Protein AF-A0A251SXG6-F1 (afdb_monomer)

Structure (mmCIF, N/CA/C/O backbone):
data_AF-A0A251SXG6-F1
#
_entry.id   AF-A0A251SXG6-F1
#
loop_
_atom_site.group_PDB
_atom_site.id
_atom_site.type_symbol
_atom_site.label_atom_id
_atom_s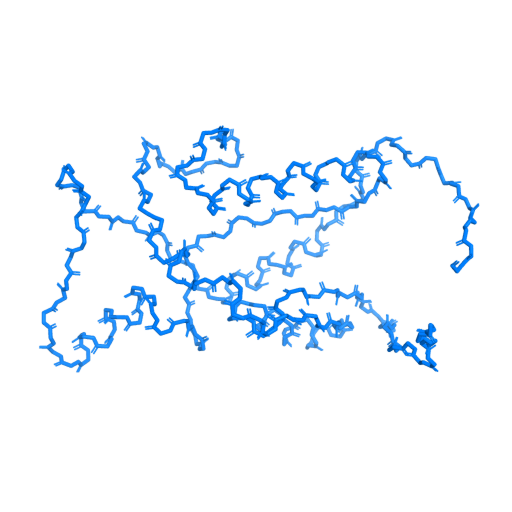ite.label_alt_id
_atom_site.label_comp_id
_atom_site.label_asym_id
_atom_site.label_entity_id
_atom_site.label_seq_id
_atom_site.pdbx_PDB_ins_code
_atom_site.Cartn_x
_atom_site.Cartn_y
_atom_site.Cartn_z
_atom_site.occupancy
_atom_site.B_iso_or_equiv
_atom_site.auth_seq_id
_atom_site.auth_comp_id
_atom_site.auth_asym_id
_atom_site.auth_atom_id
_atom_site.pdbx_PDB_model_num
ATOM 1 N N . MET A 1 1 ? -24.411 29.747 1.766 1.00 34.56 1 MET A N 1
ATOM 2 C CA . MET A 1 1 ? -25.265 28.738 1.101 1.00 34.56 1 MET A CA 1
ATOM 3 C C . MET A 1 1 ? -24.794 27.365 1.577 1.00 34.56 1 MET A C 1
ATOM 5 O O . MET A 1 1 ? -23.795 26.865 1.078 1.00 34.56 1 MET A O 1
ATOM 9 N N . GLY A 1 2 ? -25.385 26.848 2.659 1.00 40.28 2 GLY A N 1
ATOM 10 C CA . GLY A 1 2 ? -24.945 25.604 3.301 1.00 40.28 2 GLY A CA 1
ATOM 11 C C . GLY A 1 2 ? -25.528 24.394 2.578 1.00 40.28 2 GLY A C 1
ATOM 12 O O . GLY A 1 2 ? -26.738 24.328 2.384 1.00 40.28 2 GLY A O 1
ATOM 13 N N . LYS A 1 3 ? -24.680 23.461 2.140 1.00 41.16 3 LYS A N 1
ATOM 14 C CA . LYS A 1 3 ? -25.143 22.166 1.633 1.00 41.16 3 LYS A CA 1
ATOM 15 C C . LYS A 1 3 ? -25.425 21.264 2.833 1.00 41.16 3 LYS A C 1
ATOM 17 O O . LYS A 1 3 ? -24.494 20.860 3.521 1.00 41.16 3 LYS A O 1
ATOM 22 N N . THR A 1 4 ? -26.695 20.973 3.083 1.00 39.91 4 THR A N 1
ATOM 23 C CA . THR A 1 4 ? -27.123 20.005 4.100 1.00 39.91 4 THR A CA 1
ATOM 24 C C . THR A 1 4 ? -27.031 18.596 3.516 1.00 39.91 4 THR A C 1
ATOM 26 O O . THR A 1 4 ? -27.537 18.337 2.422 1.00 39.91 4 THR A O 1
ATOM 29 N N . VAL A 1 5 ? -26.353 17.683 4.213 1.00 43.97 5 VAL A N 1
ATOM 30 C CA . VAL A 1 5 ? -26.248 16.273 3.812 1.00 43.97 5 VAL A CA 1
ATOM 31 C C . VAL A 1 5 ? -27.563 15.571 4.162 1.00 43.97 5 VAL A C 1
ATOM 33 O O . VAL A 1 5 ? -27.846 15.339 5.331 1.00 43.97 5 VAL A O 1
ATOM 36 N N . ASN A 1 6 ? -28.369 15.240 3.148 1.00 45.41 6 ASN A N 1
ATOM 37 C CA . ASN A 1 6 ? -29.708 14.651 3.320 1.00 45.41 6 ASN A CA 1
ATOM 38 C C . ASN A 1 6 ? -29.718 13.110 3.380 1.00 45.41 6 ASN A C 1
ATOM 40 O O . ASN A 1 6 ? -30.769 12.508 3.573 1.00 45.41 6 ASN A O 1
ATOM 44 N N . SER A 1 7 ? -28.564 12.463 3.195 1.00 51.41 7 SER A N 1
ATOM 45 C CA . SER A 1 7 ? -28.407 11.010 3.300 1.00 51.41 7 SER A CA 1
ATOM 46 C C . SER A 1 7 ? -26.947 10.680 3.589 1.00 51.41 7 SER A C 1
ATOM 48 O O . SER A 1 7 ? -26.067 11.075 2.825 1.00 51.41 7 SER A O 1
ATOM 50 N N . SER A 1 8 ? -26.676 9.935 4.660 1.00 52.34 8 SER A N 1
ATOM 51 C CA . SER A 1 8 ? -25.393 9.252 4.831 1.00 52.34 8 SER A CA 1
ATOM 52 C C . SER A 1 8 ? -25.466 7.886 4.151 1.00 52.34 8 SER A C 1
ATOM 54 O O . SER A 1 8 ? -26.518 7.244 4.131 1.00 52.34 8 SER A O 1
ATOM 56 N N . ALA A 1 9 ? -24.357 7.427 3.566 1.00 53.75 9 ALA A N 1
ATOM 57 C CA . ALA A 1 9 ? -24.241 6.014 3.231 1.00 53.75 9 ALA A CA 1
ATOM 58 C C . ALA A 1 9 ? -24.443 5.212 4.527 1.00 53.75 9 ALA A C 1
ATOM 60 O O . ALA A 1 9 ? -23.932 5.594 5.582 1.00 53.75 9 ALA A O 1
ATOM 61 N N . ASN A 1 10 ? -25.215 4.128 4.481 1.00 54.03 10 ASN A N 1
ATOM 62 C CA . ASN A 1 10 ? -25.3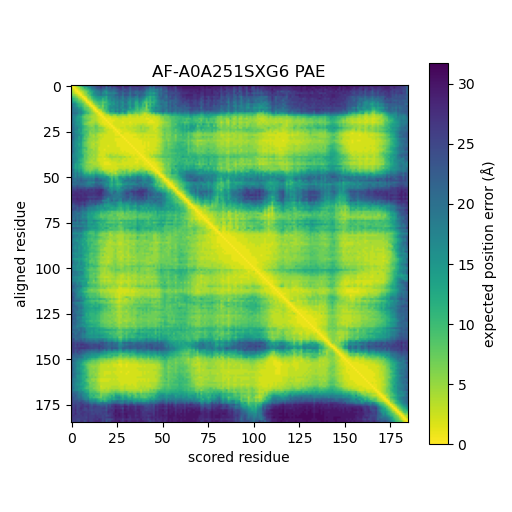83 3.262 5.641 1.00 54.03 10 ASN A CA 1
ATOM 63 C C . ASN A 1 10 ? -24.112 2.407 5.774 1.00 54.03 10 ASN A C 1
ATOM 65 O O . ASN A 1 10 ? -24.041 1.302 5.244 1.00 54.03 10 ASN A O 1
ATOM 69 N N . ILE A 1 11 ? -23.070 2.968 6.399 1.00 58.69 11 ILE A N 1
ATOM 70 C CA . ILE A 1 11 ? -21.739 2.348 6.539 1.00 58.69 11 ILE A CA 1
ATOM 71 C C . ILE A 1 11 ? -21.751 1.361 7.717 1.00 58.69 11 ILE A C 1
ATOM 73 O O . ILE A 1 11 ? -20.919 1.437 8.611 1.00 58.69 11 ILE A O 1
ATOM 77 N N . ARG A 1 12 ? -22.764 0.499 7.816 1.00 58.59 12 ARG A N 1
ATOM 78 C CA . ARG A 1 12 ? -22.840 -0.504 8.884 1.00 58.59 12 ARG A CA 1
ATOM 79 C C . ARG A 1 12 ? -22.766 -1.886 8.261 1.00 58.59 12 ARG A C 1
ATOM 81 O O . ARG A 1 12 ? -23.734 -2.331 7.650 1.00 58.59 12 ARG A O 1
ATOM 88 N N . SER A 1 13 ? -21.632 -2.561 8.439 1.00 61.03 13 SER A N 1
ATOM 89 C CA . SER A 1 13 ? -21.601 -4.016 8.276 1.00 61.03 13 SER A CA 1
ATOM 90 C C . SER A 1 13 ? -22.318 -4.667 9.465 1.00 61.03 13 SER A C 1
ATOM 92 O O . SER A 1 13 ? -22.309 -4.140 10.581 1.00 61.03 13 SER A O 1
ATOM 94 N N . LYS A 1 14 ? -23.004 -5.785 9.209 1.00 60.59 14 LYS A N 1
ATOM 95 C CA . LYS A 1 14 ? -23.704 -6.564 10.244 1.00 60.59 14 LYS A CA 1
ATOM 96 C C . LYS A 1 14 ? -22.739 -7.455 11.039 1.00 60.59 14 LYS A C 1
ATOM 98 O O . LYS A 1 14 ? -23.095 -7.870 12.138 1.00 60.59 14 LYS A O 1
ATOM 103 N N . THR A 1 15 ? -21.556 -7.733 10.488 1.00 67.50 15 THR A N 1
ATOM 104 C CA . THR A 1 15 ? -20.591 -8.734 10.982 1.00 67.50 15 THR A CA 1
ATOM 105 C C . THR A 1 15 ? -19.122 -8.313 10.826 1.00 67.50 15 THR A C 1
ATOM 107 O O . THR A 1 15 ? -18.294 -8.811 11.580 1.00 67.50 15 THR A O 1
ATOM 110 N N . GLY A 1 16 ? -18.802 -7.396 9.905 1.00 70.69 16 GLY A N 1
ATOM 111 C CA . GLY A 1 16 ? -17.442 -6.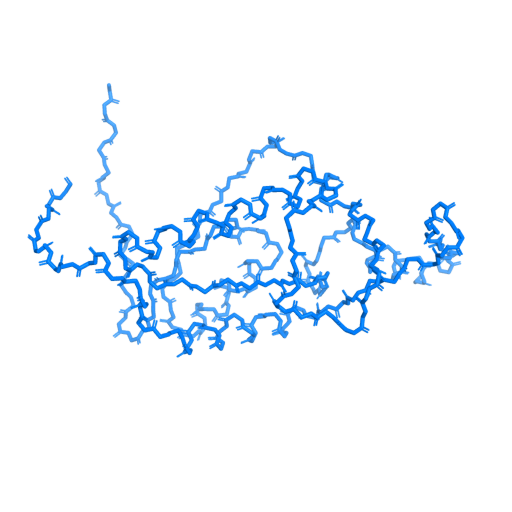932 9.592 1.00 70.69 16 GLY A CA 1
ATOM 112 C C . GLY A 1 16 ? -17.136 -5.483 10.000 1.00 70.69 16 GLY A C 1
ATOM 113 O O . GLY A 1 16 ? -17.940 -4.786 10.631 1.00 70.69 16 GLY A O 1
ATOM 114 N N . TYR A 1 17 ? -15.953 -5.006 9.621 1.00 80.94 17 TYR A N 1
ATOM 115 C CA . TYR A 1 17 ? -15.483 -3.645 9.856 1.00 80.94 17 TYR A CA 1
ATOM 116 C C . TYR A 1 17 ? -16.127 -2.638 8.898 1.00 80.94 17 TYR A C 1
ATOM 118 O O . TYR A 1 17 ? -16.632 -2.958 7.823 1.00 80.94 17 TYR A O 1
ATOM 126 N N . SER A 1 18 ? -16.104 -1.368 9.300 1.00 80.50 18 SER A N 1
ATOM 127 C CA . SER A 1 18 ? -16.431 -0.234 8.433 1.00 80.50 18 SER A CA 1
ATOM 128 C C . SER A 1 18 ? -15.134 0.469 8.061 1.00 80.50 18 SER A C 1
ATOM 130 O O . SER A 1 18 ? -14.505 1.092 8.915 1.00 80.50 18 SER A O 1
ATOM 132 N N . VAL A 1 19 ? -14.711 0.329 6.807 1.00 85.25 19 VAL A N 1
ATOM 133 C CA . VAL A 1 19 ? -13.380 0.722 6.338 1.00 85.25 19 VAL A CA 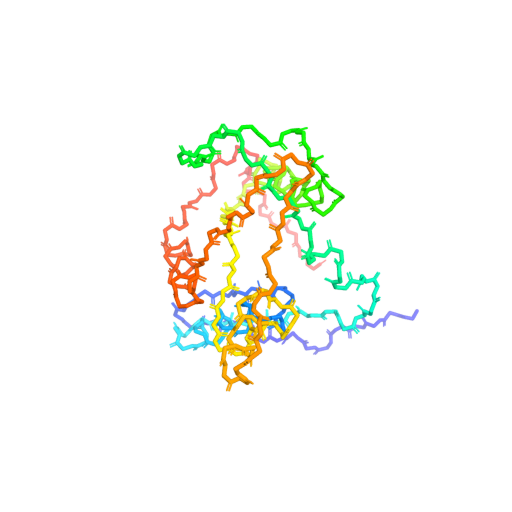1
ATOM 134 C C . VAL A 1 19 ? -13.487 1.884 5.357 1.00 85.25 19 VAL A C 1
ATOM 136 O O . VAL A 1 19 ? -14.127 1.784 4.310 1.00 85.25 19 VAL A O 1
ATOM 139 N N . LEU A 1 20 ? -12.825 2.993 5.686 1.00 84.62 20 LEU A N 1
ATOM 140 C CA . LEU A 1 20 ? -12.614 4.108 4.768 1.00 84.62 20 LEU A CA 1
ATOM 141 C C . LEU A 1 20 ? -11.323 3.876 3.978 1.00 84.62 20 LEU A C 1
ATOM 143 O O . LEU A 1 20 ? -10.245 3.784 4.561 1.00 84.62 20 LEU A O 1
ATOM 147 N N . VAL A 1 21 ? -11.423 3.846 2.653 1.00 85.31 21 VAL A N 1
ATOM 148 C CA . VAL A 1 21 ? -10.273 3.732 1.751 1.00 85.31 21 VAL A CA 1
ATOM 149 C C . VAL A 1 21 ? -10.105 5.044 0.996 1.00 85.31 21 VAL A C 1
ATOM 151 O O . VAL A 1 21 ? -10.956 5.418 0.191 1.00 85.31 21 VAL A O 1
ATOM 154 N N . THR A 1 22 ? -9.004 5.749 1.244 1.00 85.88 22 THR A N 1
ATOM 155 C CA . THR A 1 22 ? -8.634 6.959 0.498 1.00 85.88 22 THR A CA 1
ATOM 156 C C . THR A 1 22 ? -7.796 6.600 -0.732 1.00 85.88 22 THR A C 1
ATOM 158 O O . THR A 1 22 ? -7.012 5.650 -0.703 1.00 85.88 22 THR A O 1
ATOM 161 N N . GLY A 1 23 ? -7.970 7.334 -1.834 1.00 80.62 23 GLY A N 1
ATOM 162 C CA . GLY A 1 23 ? -7.354 6.991 -3.120 1.00 80.62 23 GLY A CA 1
ATOM 163 C C . GLY A 1 23 ? -7.848 5.644 -3.661 1.00 80.62 23 GLY A C 1
ATOM 164 O O . GLY A 1 23 ? -7.047 4.846 -4.150 1.00 80.62 23 GLY A O 1
ATOM 165 N N . ALA A 1 24 ? -9.140 5.342 -3.476 1.00 82.25 24 ALA A N 1
ATOM 166 C CA . ALA A 1 24 ? -9.735 4.028 -3.736 1.00 82.25 24 ALA A CA 1
ATOM 167 C C . ALA A 1 24 ? -9.623 3.535 -5.198 1.00 82.25 24 ALA A C 1
ATOM 169 O O . ALA A 1 24 ? -9.638 2.324 -5.435 1.00 82.25 24 ALA A O 1
ATOM 170 N N . ALA A 1 25 ? -9.482 4.438 -6.168 1.00 83.12 25 ALA A N 1
ATOM 171 C CA . ALA A 1 25 ? -9.274 4.148 -7.587 1.00 83.12 25 ALA A CA 1
ATOM 172 C C . ALA A 1 25 ? -7.797 3.890 -7.947 1.00 83.12 25 ALA A C 1
ATOM 174 O O . ALA A 1 25 ? -7.486 3.551 -9.088 1.00 83.12 25 ALA A O 1
ATOM 175 N N . GLY A 1 26 ? -6.871 4.037 -6.996 1.00 84.12 26 GLY A N 1
ATOM 176 C CA . GLY A 1 26 ? -5.466 3.698 -7.199 1.00 84.12 26 GLY A CA 1
ATOM 177 C C . GLY A 1 26 ? -5.223 2.185 -7.209 1.00 84.12 26 GLY A C 1
ATOM 178 O O . GLY A 1 26 ? -5.831 1.456 -6.427 1.00 84.12 26 GLY A O 1
ATOM 179 N N . PHE A 1 27 ? -4.250 1.737 -8.015 1.00 88.00 27 PHE A N 1
ATOM 180 C CA . PHE A 1 27 ? -3.865 0.327 -8.222 1.00 88.00 27 PHE A CA 1
ATOM 181 C C . PHE A 1 27 ? -3.982 -0.553 -6.960 1.00 88.00 27 PHE A C 1
ATOM 183 O O . PHE A 1 27 ? -4.812 -1.458 -6.909 1.00 88.00 27 PHE A O 1
ATOM 190 N N . VAL A 1 28 ? -3.217 -0.254 -5.905 1.00 89.75 28 VAL A N 1
ATOM 191 C CA . VAL A 1 28 ? -3.218 -1.060 -4.668 1.00 89.75 28 VAL A CA 1
ATOM 192 C C . VAL A 1 28 ? -4.568 -1.011 -3.939 1.00 89.75 28 VAL A C 1
ATOM 194 O O . VAL A 1 28 ? -5.058 -2.015 -3.426 1.00 89.75 28 VAL A O 1
ATOM 197 N N . ARG A 1 29 ? -5.203 0.163 -3.895 1.00 89.50 29 ARG A N 1
ATOM 198 C CA . ARG A 1 29 ? -6.393 0.414 -3.071 1.00 89.50 29 ARG A CA 1
ATOM 199 C C . ARG A 1 29 ? -7.643 -0.199 -3.682 1.00 89.50 29 ARG A C 1
ATOM 201 O O . ARG A 1 29 ? -8.519 -0.635 -2.938 1.00 89.50 29 ARG A O 1
ATOM 208 N N . THR A 1 30 ? -7.706 -0.298 -5.005 1.00 89.75 30 THR A N 1
ATOM 209 C CA . THR A 1 30 ? -8.784 -1.004 -5.699 1.00 89.75 30 THR A CA 1
ATOM 210 C C . THR A 1 30 ? -8.776 -2.496 -5.361 1.00 89.75 30 THR A C 1
ATOM 212 O O . THR A 1 30 ? -9.833 -3.048 -5.057 1.00 89.75 30 THR A O 1
ATOM 215 N N . HIS A 1 31 ? -7.599 -3.134 -5.309 1.00 93.00 31 HIS A N 1
ATOM 216 C CA . HIS A 1 31 ? -7.474 -4.540 -4.901 1.00 93.00 31 HIS A CA 1
ATOM 217 C C . HIS A 1 31 ? -7.909 -4.755 -3.449 1.00 93.00 31 HIS A C 1
ATOM 219 O O . HIS A 1 31 ? -8.725 -5.635 -3.173 1.00 93.00 31 HIS A O 1
ATOM 225 N N . ILE A 1 32 ? -7.431 -3.904 -2.534 1.00 91.69 32 ILE A N 1
ATOM 226 C CA . ILE A 1 32 ? -7.820 -3.953 -1.117 1.00 91.69 32 ILE A CA 1
ATOM 227 C C . ILE A 1 32 ? -9.336 -3.766 -0.969 1.00 91.69 32 ILE A C 1
ATOM 229 O O . ILE A 1 32 ? -9.991 -4.559 -0.302 1.00 91.69 32 ILE A O 1
ATOM 233 N N . SER A 1 33 ? -9.917 -2.770 -1.642 1.00 90.69 33 SER A N 1
ATOM 234 C CA . SER A 1 33 ? -11.359 -2.487 -1.580 1.00 90.69 33 SER A CA 1
ATOM 235 C C . SER A 1 33 ? -12.205 -3.653 -2.092 1.00 90.69 33 SER A C 1
ATOM 237 O O . SER A 1 33 ? -13.250 -3.960 -1.519 1.00 90.69 33 SER A O 1
ATOM 239 N N . ALA A 1 34 ? -11.770 -4.307 -3.173 1.00 90.31 34 ALA A N 1
ATOM 240 C CA . ALA A 1 34 ? -12.460 -5.469 -3.720 1.00 90.31 34 ALA A CA 1
ATOM 241 C C . ALA A 1 34 ? -12.432 -6.654 -2.747 1.00 90.31 34 ALA A C 1
ATOM 243 O O . ALA A 1 34 ? -13.435 -7.352 -2.606 1.00 90.31 34 ALA A O 1
ATOM 244 N N . ILE A 1 35 ? -11.305 -6.866 -2.069 1.00 90.81 35 ILE A N 1
ATOM 245 C CA . ILE A 1 35 ? -11.135 -7.982 -1.140 1.00 90.81 35 ILE A CA 1
ATOM 246 C C . ILE A 1 35 ? -11.864 -7.729 0.184 1.00 90.81 35 ILE A C 1
ATOM 248 O O . ILE A 1 35 ? -12.586 -8.614 0.628 1.00 90.81 35 ILE A O 1
ATOM 252 N N . LEU A 1 36 ? -11.798 -6.519 0.746 1.00 88.62 36 LEU A N 1
ATOM 253 C CA . LEU A 1 36 ? -12.584 -6.136 1.928 1.00 88.62 36 LEU A CA 1
ATOM 254 C C . LEU A 1 36 ? -14.091 -6.338 1.697 1.00 88.62 36 LEU A C 1
ATOM 256 O O . LEU A 1 36 ? -14.785 -6.910 2.529 1.00 88.62 36 LEU A O 1
ATOM 260 N N . LYS A 1 37 ? -14.603 -5.980 0.510 1.00 86.81 37 LYS A N 1
ATOM 261 C CA . LYS A 1 37 ? -16.005 -6.262 0.158 1.00 86.81 37 LYS A CA 1
ATOM 262 C C . LYS A 1 37 ? -16.333 -7.757 0.116 1.00 86.81 37 LYS A C 1
ATOM 264 O O . LYS A 1 37 ? -17.449 -8.136 0.451 1.00 86.81 37 LYS A O 1
ATOM 269 N N . ARG A 1 38 ? -15.397 -8.607 -0.324 1.00 88.69 38 ARG A N 1
ATOM 270 C CA . ARG A 1 38 ? -15.570 -10.075 -0.307 1.00 88.69 38 ARG A CA 1
ATOM 271 C C . ARG A 1 38 ? -15.486 -10.650 1.106 1.00 88.69 38 ARG A C 1
ATOM 273 O O . ARG A 1 38 ? -16.036 -11.718 1.340 1.00 88.69 38 ARG A O 1
ATOM 280 N N . HIS A 1 39 ? -14.821 -9.942 2.010 1.00 84.00 39 HIS A N 1
ATOM 281 C CA . HIS A 1 39 ? -14.706 -10.267 3.426 1.00 84.00 39 HIS A CA 1
ATOM 282 C C . HIS A 1 39 ? -15.924 -9.794 4.258 1.00 84.00 39 HIS A C 1
ATOM 284 O O . HIS A 1 39 ? -15.923 -9.918 5.474 1.00 84.00 39 HIS A O 1
ATOM 290 N N . ASP A 1 40 ? -16.989 -9.291 3.611 1.00 84.88 40 ASP A N 1
ATOM 291 C CA . ASP A 1 40 ? -18.202 -8.749 4.262 1.00 84.88 40 ASP A CA 1
ATOM 292 C C . ASP A 1 40 ? -17.948 -7.467 5.094 1.00 84.88 40 ASP A C 1
ATOM 294 O O . ASP A 1 40 ? -18.744 -7.048 5.945 1.00 84.88 40 ASP A O 1
ATOM 298 N N . ASP A 1 41 ? -16.837 -6.780 4.811 1.00 86.75 41 ASP A N 1
ATOM 299 C CA . ASP A 1 41 ? -16.552 -5.459 5.356 1.00 86.75 41 ASP A CA 1
ATOM 300 C C . ASP A 1 41 ? -17.271 -4.371 4.550 1.00 86.75 41 ASP A C 1
ATOM 302 O O . ASP A 1 41 ? -17.374 -4.396 3.315 1.00 86.75 41 ASP A O 1
ATOM 306 N N . CYS A 1 42 ? -17.750 -3.348 5.252 1.00 83.94 42 CYS A N 1
ATOM 307 C CA . CYS A 1 42 ? -18.355 -2.189 4.618 1.00 83.94 42 CYS A CA 1
ATOM 308 C C . CYS A 1 42 ? -17.261 -1.217 4.168 1.00 83.94 42 CYS A C 1
ATOM 310 O O . CYS A 1 42 ? -16.627 -0.564 4.993 1.00 83.94 42 CYS A O 1
ATOM 312 N N . VAL A 1 43 ? -17.053 -1.098 2.855 1.00 85.62 43 VAL A N 1
ATOM 313 C CA . VAL A 1 43 ? -16.014 -0.230 2.283 1.00 85.62 43 VAL A CA 1
ATOM 314 C C . VAL A 1 43 ? -16.608 1.075 1.763 1.00 85.62 43 VAL A C 1
ATOM 316 O O . VAL A 1 43 ? -17.406 1.070 0.821 1.00 85.62 43 VAL A O 1
ATOM 319 N N . LEU A 1 44 ? -16.148 2.197 2.314 1.00 84.44 44 LEU A N 1
ATOM 320 C CA . LEU A 1 44 ? -16.365 3.532 1.765 1.00 84.44 44 LEU A CA 1
ATOM 321 C C . LEU A 1 44 ? -15.098 3.983 1.033 1.00 84.44 44 LEU A C 1
ATOM 323 O O . LEU A 1 44 ? -14.060 4.185 1.653 1.00 84.44 44 LEU A O 1
ATOM 327 N N . GLY A 1 45 ? -15.176 4.151 -0.285 1.00 82.75 45 GLY A N 1
ATOM 328 C CA . GLY A 1 45 ? -14.077 4.695 -1.081 1.00 82.75 45 GLY A CA 1
ATOM 329 C C . GLY A 1 45 ? -14.180 6.213 -1.211 1.00 82.75 45 GLY A C 1
ATOM 330 O O . GLY A 1 45 ? -15.238 6.722 -1.579 1.00 82.75 45 GLY A O 1
ATOM 331 N N . LEU A 1 46 ? -13.086 6.926 -0.955 1.00 82.88 46 LEU A N 1
ATOM 332 C CA . LEU A 1 46 ? -12.924 8.341 -1.286 1.00 82.88 46 LEU A CA 1
ATOM 333 C C . LEU A 1 46 ? -11.741 8.499 -2.233 1.00 82.88 46 LEU A C 1
ATOM 335 O O . LEU A 1 46 ? -10.663 7.967 -1.976 1.00 82.88 46 LEU A O 1
ATOM 339 N N . ASP A 1 47 ? -11.924 9.257 -3.307 1.00 80.69 47 ASP A N 1
ATOM 340 C CA . ASP A 1 47 ? -10.846 9.571 -4.238 1.00 80.69 47 ASP A CA 1
ATOM 341 C C . ASP A 1 47 ? -10.929 11.019 -4.716 1.00 80.69 47 ASP A C 1
ATOM 343 O O . ASP A 1 47 ? -11.998 11.635 -4.707 1.00 80.69 47 ASP A O 1
ATOM 347 N N . ASN A 1 48 ? -9.784 11.557 -5.113 1.00 77.00 48 ASN A N 1
ATOM 348 C CA . ASN A 1 48 ? -9.633 12.891 -5.653 1.00 77.00 48 ASN A CA 1
ATOM 349 C C . ASN A 1 48 ? -9.029 12.795 -7.056 1.00 77.00 48 ASN A C 1
ATOM 351 O O . ASN A 1 48 ? -7.822 12.641 -7.212 1.00 77.00 48 ASN A O 1
ATOM 355 N N . PHE A 1 49 ? -9.865 12.953 -8.081 1.00 71.50 49 PHE A N 1
ATOM 356 C CA . PHE A 1 49 ? -9.464 12.890 -9.493 1.00 71.50 49 PHE A CA 1
ATOM 357 C C . PHE A 1 49 ? -8.794 14.177 -10.005 1.00 71.50 49 PHE A C 1
ATOM 359 O O . PHE A 1 49 ? -8.914 14.522 -11.178 1.00 71.50 49 PHE A O 1
ATOM 366 N N . ASN A 1 50 ? -8.128 14.931 -9.131 1.00 66.38 50 ASN A N 1
ATOM 367 C CA . ASN A 1 50 ? -7.475 16.173 -9.520 1.00 66.38 50 ASN A CA 1
ATOM 368 C C . ASN A 1 50 ? -6.019 15.914 -9.934 1.00 66.38 50 ASN A C 1
ATOM 370 O O . ASN A 1 50 ? -5.274 15.264 -9.203 1.00 66.38 50 ASN A O 1
ATOM 374 N N . ASN A 1 51 ? -5.580 16.504 -11.047 1.00 56.47 51 ASN A N 1
ATOM 375 C CA . ASN A 1 51 ? -4.216 16.374 -11.588 1.00 56.47 51 ASN A CA 1
ATOM 376 C C . ASN A 1 51 ? -3.185 17.232 -10.824 1.00 56.47 51 ASN A C 1
ATOM 378 O O . ASN A 1 51 ? -2.211 17.706 -11.400 1.00 56.47 51 ASN A O 1
ATOM 382 N N . TYR A 1 52 ? -3.419 17.492 -9.533 1.00 49.03 52 TYR A N 1
ATOM 383 C CA . TYR A 1 52 ? -2.608 18.411 -8.727 1.00 49.03 52 TYR A CA 1
ATOM 384 C C . TYR A 1 52 ? -1.173 17.902 -8.504 1.00 49.03 52 TYR A C 1
ATOM 386 O O . TYR A 1 52 ? -0.275 18.690 -8.223 1.00 49.03 52 TYR A O 1
ATOM 394 N N . TYR A 1 53 ? -0.950 16.594 -8.659 1.00 53.56 53 TYR A N 1
ATOM 395 C CA . TYR A 1 53 ? 0.368 15.975 -8.584 1.00 53.56 53 TYR A CA 1
ATOM 396 C C . TYR A 1 53 ? 0.716 15.314 -9.911 1.00 53.56 53 TYR A C 1
ATOM 398 O O . TYR A 1 53 ? -0.072 14.541 -10.454 1.00 53.56 53 TYR A O 1
ATOM 406 N N . ASP A 1 54 ? 1.920 15.595 -10.401 1.00 53.06 54 ASP A N 1
ATOM 407 C CA . ASP A 1 54 ? 2.504 14.862 -11.514 1.00 53.06 54 ASP A CA 1
ATOM 408 C C . ASP A 1 54 ? 2.898 13.449 -11.023 1.00 53.06 54 ASP A C 1
ATOM 410 O O . ASP A 1 54 ? 3.730 13.333 -10.116 1.00 53.06 54 ASP A O 1
ATOM 414 N N . PRO A 1 55 ? 2.316 12.363 -11.570 1.00 54.69 55 PRO A N 1
ATOM 415 C CA . PRO A 1 55 ? 2.611 10.992 -11.149 1.00 54.69 55 PRO A CA 1
ATOM 416 C C . PRO A 1 55 ? 4.075 10.590 -11.377 1.00 54.69 55 PRO A C 1
ATOM 418 O O . PRO A 1 55 ? 4.539 9.622 -10.768 1.00 54.69 55 PRO A O 1
ATOM 421 N N . THR A 1 56 ? 4.827 11.339 -12.192 1.00 52.31 56 THR A N 1
ATOM 422 C CA . THR A 1 56 ? 6.273 11.144 -12.364 1.00 52.31 56 THR A CA 1
ATOM 423 C C . THR A 1 56 ? 7.079 11.500 -11.111 1.00 52.31 56 THR A C 1
ATOM 425 O O . THR A 1 56 ? 8.178 10.972 -10.935 1.00 52.31 56 THR A O 1
ATOM 428 N N . LEU A 1 57 ? 6.527 12.299 -10.186 1.00 49.44 57 LEU A N 1
ATOM 429 C CA . LEU A 1 57 ? 7.159 12.621 -8.897 1.00 49.44 57 LEU A CA 1
ATOM 430 C C . LEU A 1 57 ? 7.258 11.402 -7.964 1.00 49.44 57 LEU A C 1
ATOM 432 O O . LEU A 1 57 ? 8.088 11.391 -7.055 1.00 49.44 57 LEU A O 1
ATOM 436 N N . GLU A 1 58 ? 6.445 10.366 -8.198 1.00 50.84 58 GLU A N 1
ATOM 437 C CA . GLU A 1 58 ? 6.549 9.067 -7.520 1.00 50.84 58 GLU A CA 1
ATOM 438 C C . GLU A 1 58 ? 7.553 8.125 -8.217 1.00 50.84 58 GLU A C 1
ATOM 440 O O . GLU A 1 58 ? 8.090 7.218 -7.583 1.00 50.84 58 GLU A O 1
ATOM 445 N N . GLY A 1 59 ? 7.810 8.334 -9.515 1.00 39.81 59 GLY A N 1
ATOM 446 C CA . GLY A 1 59 ? 8.374 7.333 -10.429 1.00 39.81 59 GLY A CA 1
ATOM 447 C C . GLY A 1 59 ? 9.889 7.124 -10.375 1.00 39.81 59 GLY A C 1
ATOM 448 O O . GLY A 1 59 ? 10.385 6.151 -10.931 1.00 39.81 59 GLY A O 1
ATOM 449 N N . LEU A 1 60 ? 10.648 7.989 -9.703 1.00 40.72 60 LEU A N 1
ATOM 450 C CA . LEU A 1 60 ? 12.109 7.865 -9.628 1.00 40.72 60 LEU A CA 1
ATOM 451 C C . LEU A 1 60 ? 12.625 8.211 -8.236 1.00 40.72 60 LEU A C 1
ATOM 453 O O . LEU A 1 60 ? 13.509 9.050 -8.052 1.00 40.72 60 LEU A O 1
ATOM 457 N N . VAL A 1 61 ? 12.112 7.514 -7.225 1.00 46.09 61 VAL A N 1
ATOM 458 C CA . VAL A 1 61 ? 12.845 7.450 -5.964 1.00 46.09 61 VAL A CA 1
ATOM 459 C C . VAL A 1 61 ? 14.048 6.529 -6.172 1.00 46.09 61 VAL A C 1
ATOM 461 O O . VAL A 1 61 ? 13.977 5.319 -5.977 1.00 46.09 61 VAL A O 1
ATOM 464 N N . LYS A 1 62 ? 15.164 7.114 -6.629 1.00 43.69 62 LYS A N 1
ATOM 465 C CA . LYS A 1 62 ? 16.483 6.470 -6.648 1.00 43.69 62 LYS A CA 1
ATOM 466 C C . LYS A 1 62 ? 16.895 6.186 -5.208 1.00 43.69 62 LYS A C 1
ATOM 468 O O . LYS A 1 62 ? 17.549 7.001 -4.559 1.00 43.69 62 LYS A O 1
ATOM 473 N N . PHE A 1 63 ? 16.493 5.035 -4.697 1.00 49.16 63 PHE A N 1
ATOM 474 C CA . PHE A 1 63 ? 16.955 4.575 -3.406 1.00 49.16 63 PHE A CA 1
ATOM 475 C C . PHE A 1 63 ? 18.306 3.879 -3.563 1.00 49.16 63 PHE A C 1
ATOM 477 O O . PHE A 1 63 ? 18.403 2.749 -4.028 1.00 49.16 63 PHE A O 1
ATOM 484 N N . CYS A 1 64 ? 19.368 4.580 -3.173 1.00 41.91 64 CYS A N 1
ATOM 485 C CA . CYS A 1 64 ? 20.672 3.976 -2.938 1.00 41.91 64 CYS A CA 1
ATOM 486 C C . CYS A 1 64 ? 20.757 3.636 -1.446 1.00 41.91 64 CYS A C 1
ATOM 488 O O . CYS A 1 64 ? 21.072 4.498 -0.623 1.00 41.91 64 CYS A O 1
ATOM 490 N N . TRP A 1 65 ? 20.410 2.404 -1.080 1.00 53.78 65 TRP A N 1
ATOM 491 C CA . TRP A 1 65 ? 20.418 1.975 0.318 1.00 53.78 65 TRP A CA 1
ATOM 492 C C . TRP A 1 65 ? 21.834 1.611 0.776 1.00 53.78 65 TRP A C 1
ATOM 494 O O . TRP A 1 65 ? 22.562 0.917 0.074 1.00 53.78 65 TRP A O 1
ATOM 504 N N . LYS A 1 66 ? 22.226 2.060 1.976 1.00 55.31 66 LYS A N 1
ATOM 505 C CA . LYS A 1 66 ? 23.531 1.727 2.584 1.00 55.31 66 LYS A CA 1
ATOM 506 C C . LYS A 1 66 ? 23.522 0.413 3.382 1.00 55.31 66 LYS A C 1
ATOM 508 O O . LYS A 1 66 ? 24.591 -0.084 3.716 1.00 55.31 66 LYS A O 1
ATOM 513 N N . LYS A 1 67 ? 22.342 -0.123 3.724 1.00 64.81 67 LYS A N 1
ATOM 514 C CA . LYS A 1 67 ? 22.159 -1.296 4.593 1.00 64.81 67 LYS A CA 1
ATOM 515 C C . LYS A 1 67 ? 20.987 -2.148 4.094 1.00 64.81 67 LYS A C 1
ATOM 517 O O . LYS A 1 67 ? 19.912 -1.610 3.853 1.00 64.81 67 LYS A O 1
ATOM 522 N N . VAL A 1 68 ? 21.215 -3.455 3.965 1.00 71.56 68 VAL A N 1
ATOM 523 C CA . VAL A 1 68 ? 20.231 -4.488 3.596 1.00 71.56 68 VAL A CA 1
ATOM 524 C C . VAL A 1 68 ? 20.494 -5.707 4.502 1.00 71.56 68 VAL A C 1
ATOM 526 O O . VAL A 1 68 ? 21.666 -6.060 4.658 1.00 71.56 68 VAL A O 1
ATOM 529 N N . PRO A 1 69 ? 19.477 -6.344 5.120 1.00 76.69 69 PRO A N 1
ATOM 530 C CA . PRO A 1 69 ? 18.041 -6.053 5.027 1.00 76.69 69 PRO A CA 1
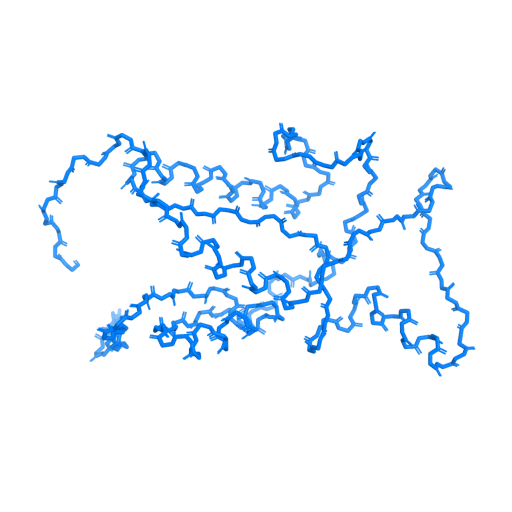ATOM 531 C C . PRO A 1 69 ? 17.617 -4.796 5.811 1.00 76.69 69 PRO A C 1
ATOM 533 O O . PRO A 1 69 ? 18.296 -4.373 6.749 1.00 76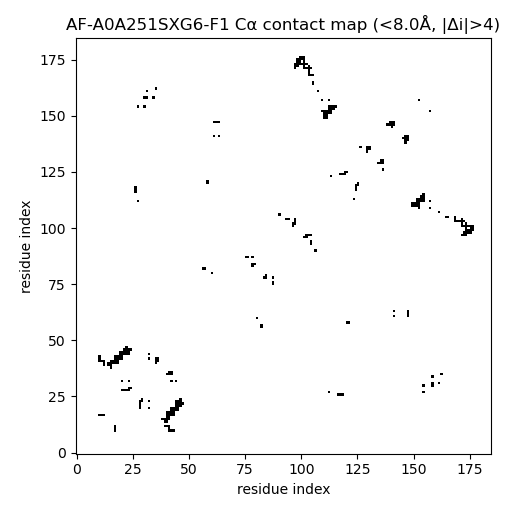.69 69 PRO A O 1
ATOM 536 N N . PHE A 1 70 ? 16.486 -4.208 5.409 1.00 75.12 70 PHE A N 1
ATOM 537 C CA . PHE A 1 70 ? 15.835 -3.095 6.108 1.00 75.12 70 PHE A CA 1
ATOM 538 C C . PHE A 1 70 ? 15.222 -3.555 7.440 1.00 75.12 70 PHE A C 1
ATOM 540 O O . PHE A 1 70 ? 14.774 -4.694 7.565 1.00 75.12 70 PHE A O 1
ATOM 547 N N . SER A 1 71 ? 15.166 -2.652 8.419 1.00 79.50 71 SER A N 1
ATOM 548 C CA . SER A 1 71 ? 14.392 -2.827 9.64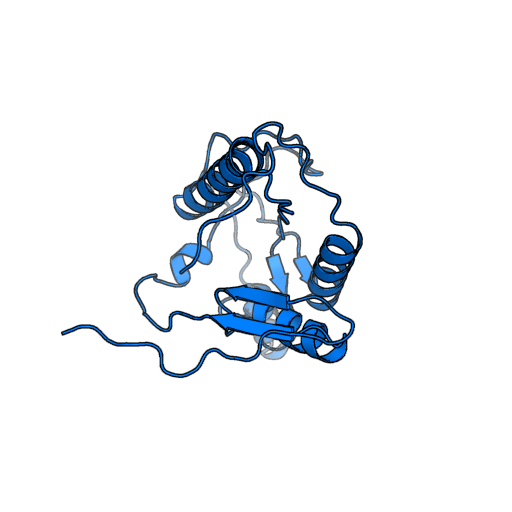8 1.00 79.50 71 SER A CA 1
ATOM 549 C C . SER A 1 71 ? 13.465 -1.641 9.883 1.00 79.50 71 SER A C 1
ATOM 551 O O . SER A 1 71 ? 13.850 -0.492 9.686 1.00 79.50 71 SER A O 1
ATOM 553 N N . GLU A 1 72 ? 12.280 -1.887 10.440 1.00 80.38 72 GLU A N 1
ATOM 554 C CA . GLU A 1 72 ? 11.347 -0.838 10.871 1.00 80.38 72 GLU A CA 1
ATOM 555 C C . GLU A 1 72 ? 11.962 0.115 11.909 1.00 80.38 72 GLU A C 1
ATOM 557 O O . GLU A 1 72 ? 11.493 1.242 12.067 1.00 80.38 72 GLU A O 1
ATOM 562 N N . LYS A 1 73 ? 13.030 -0.321 12.592 1.00 80.56 73 LYS A N 1
ATOM 563 C CA . LYS A 1 73 ? 13.808 0.477 13.550 1.00 80.56 73 LYS A CA 1
ATOM 564 C C . LYS A 1 73 ? 14.821 1.415 12.890 1.00 80.56 73 LYS A C 1
ATOM 566 O O . LYS A 1 73 ? 15.408 2.245 13.586 1.00 80.56 73 LYS A O 1
ATOM 571 N N . ASP A 1 74 ? 15.074 1.276 11.589 1.00 81.88 74 ASP A N 1
ATOM 572 C CA . ASP A 1 74 ? 15.998 2.155 10.883 1.00 81.88 74 ASP A CA 1
ATOM 573 C C . ASP A 1 74 ? 15.426 3.582 10.834 1.00 81.88 74 ASP A C 1
ATOM 575 O O . ASP A 1 74 ? 14.241 3.815 10.576 1.00 81.88 74 ASP A O 1
ATOM 579 N N . ARG A 1 75 ? 16.292 4.561 11.110 1.00 77.12 75 ARG A N 1
ATOM 580 C CA . ARG A 1 75 ? 15.911 5.973 11.148 1.00 77.12 75 ARG A CA 1
ATOM 581 C C . ARG A 1 75 ? 15.594 6.495 9.747 1.00 77.12 75 ARG A C 1
ATOM 583 O O . ARG A 1 75 ? 16.323 6.233 8.796 1.00 77.12 75 ARG A O 1
ATOM 590 N N . THR A 1 76 ? 14.536 7.295 9.648 1.00 74.38 76 THR A N 1
ATOM 591 C CA . THR A 1 76 ? 14.055 7.892 8.389 1.00 74.38 76 THR A CA 1
ATOM 592 C C . THR A 1 76 ? 13.957 9.420 8.469 1.00 74.38 76 THR A C 1
ATOM 594 O O . THR A 1 76 ? 13.146 10.029 7.776 1.00 74.38 76 THR A O 1
ATOM 597 N N . ASP A 1 77 ? 14.739 10.054 9.343 1.00 76.50 77 ASP A N 1
ATOM 598 C CA . ASP A 1 77 ? 14.714 11.500 9.607 1.00 76.50 77 ASP A CA 1
ATOM 599 C C . ASP A 1 77 ? 15.476 12.342 8.568 1.00 76.50 77 ASP A C 1
ATOM 601 O O . ASP A 1 77 ? 15.458 13.567 8.630 1.00 76.50 77 ASP A O 1
ATOM 605 N N . GLN A 1 78 ? 16.099 11.697 7.579 1.00 78.56 78 GLN A N 1
ATOM 606 C CA . GLN A 1 78 ? 16.798 12.348 6.468 1.00 78.56 78 GLN A CA 1
ATOM 607 C C . GLN A 1 78 ? 16.163 11.945 5.124 1.00 78.56 78 GLN A C 1
ATOM 609 O O . GLN A 1 78 ? 16.691 11.073 4.429 1.00 78.56 78 GLN A O 1
ATOM 614 N N . PRO A 1 79 ? 15.000 12.521 4.756 1.00 75.31 79 PRO A N 1
ATOM 615 C CA . PRO A 1 79 ? 14.313 12.170 3.518 1.00 75.31 79 PRO A CA 1
ATOM 616 C C . PRO A 1 79 ? 15.105 12.644 2.294 1.00 75.31 79 PRO A C 1
ATOM 618 O O . PRO A 1 79 ? 15.504 13.802 2.202 1.00 75.31 79 PRO A O 1
ATOM 621 N N . THR A 1 80 ? 15.293 11.755 1.317 1.00 75.25 80 THR A N 1
ATOM 622 C CA . THR A 1 80 ? 16.042 12.048 0.081 1.00 75.25 80 THR A CA 1
ATOM 623 C C . THR A 1 80 ? 15.188 12.692 -1.014 1.00 75.25 80 THR A C 1
ATOM 625 O O . THR A 1 80 ? 15.715 13.105 -2.044 1.00 75.25 80 THR A O 1
ATOM 628 N N . SER A 1 81 ? 13.871 12.796 -0.811 1.00 72.69 81 SER A N 1
ATOM 629 C CA . SER A 1 81 ? 12.943 13.450 -1.734 1.00 72.69 81 SER A CA 1
ATOM 630 C C . SER A 1 81 ? 11.754 14.064 -0.995 1.00 72.69 81 SER A C 1
ATOM 632 O O . SER A 1 81 ? 11.421 13.667 0.126 1.00 72.69 81 SER A O 1
ATOM 634 N N . LEU A 1 82 ? 11.069 15.006 -1.651 1.00 76.38 82 LEU A N 1
ATOM 635 C CA . LEU A 1 82 ? 9.857 15.628 -1.113 1.00 76.38 82 LEU A CA 1
ATOM 636 C C . LEU A 1 82 ? 8.741 14.599 -0.873 1.00 76.38 82 LEU A C 1
ATOM 638 O O . LEU A 1 82 ? 8.028 14.681 0.122 1.00 76.38 82 LEU A O 1
ATOM 642 N N . TYR A 1 83 ? 8.620 13.595 -1.744 1.00 77.25 83 TYR A N 1
ATOM 643 C CA . TYR A 1 83 ? 7.655 12.510 -1.572 1.00 77.25 83 TYR A CA 1
ATOM 644 C C . TYR A 1 83 ? 7.942 11.678 -0.312 1.00 77.25 83 TYR A C 1
ATOM 646 O O . TYR A 1 83 ? 7.032 11.393 0.463 1.00 77.25 83 TYR A O 1
ATOM 654 N N . ILE A 1 84 ? 9.208 11.329 -0.048 1.00 76.12 84 ILE A N 1
ATOM 655 C CA . ILE A 1 84 ? 9.565 10.613 1.188 1.00 76.12 84 ILE A CA 1
ATOM 656 C C . ILE A 1 84 ? 9.265 11.489 2.408 1.00 76.12 84 ILE A C 1
ATOM 658 O O . ILE A 1 84 ? 8.733 10.992 3.400 1.00 76.12 84 ILE A O 1
ATOM 662 N N . ALA A 1 85 ? 9.555 12.792 2.328 1.00 79.12 85 ALA A N 1
ATOM 663 C CA . ALA A 1 85 ? 9.289 13.727 3.416 1.00 79.12 85 ALA A CA 1
ATOM 664 C C . ALA A 1 85 ? 7.794 13.785 3.771 1.00 79.12 85 ALA A C 1
ATOM 666 O O . ALA A 1 85 ? 7.450 13.738 4.950 1.00 79.12 85 ALA A O 1
ATOM 667 N N . THR A 1 86 ? 6.895 13.818 2.779 1.00 82.50 86 THR A N 1
ATOM 668 C CA . THR A 1 86 ? 5.443 13.820 3.036 1.00 82.50 86 THR A CA 1
ATOM 669 C C . THR A 1 86 ? 4.953 12.498 3.616 1.00 82.50 86 THR A C 1
ATOM 671 O O . THR A 1 86 ? 4.132 12.509 4.535 1.00 82.50 86 THR A O 1
ATOM 674 N N . LYS A 1 87 ? 5.477 11.355 3.151 1.00 83.06 87 LYS A N 1
ATOM 675 C CA . LYS A 1 87 ? 5.157 10.048 3.747 1.00 83.06 87 LYS A CA 1
ATOM 676 C C . LYS A 1 87 ? 5.634 9.956 5.191 1.00 83.06 87 LYS A C 1
ATOM 678 O O . LYS A 1 87 ? 4.864 9.519 6.042 1.00 83.06 87 LYS A O 1
ATOM 683 N N . LYS A 1 88 ? 6.842 10.445 5.487 1.00 83.69 88 LYS A N 1
ATOM 684 C CA . LYS A 1 88 ? 7.354 10.482 6.858 1.00 83.69 88 LYS A CA 1
ATOM 685 C C . LYS A 1 88 ? 6.546 11.428 7.749 1.00 83.69 88 LYS A C 1
ATOM 687 O O . LYS A 1 88 ? 6.182 11.049 8.857 1.00 83.69 88 LYS A O 1
ATOM 692 N N . ALA A 1 89 ? 6.190 12.613 7.257 1.00 86.81 89 ALA A N 1
ATOM 693 C CA . ALA A 1 89 ? 5.307 13.525 7.982 1.00 86.81 89 ALA A CA 1
ATOM 694 C C . ALA A 1 89 ? 3.955 12.867 8.313 1.00 86.81 89 ALA A C 1
ATOM 696 O O . ALA A 1 89 ? 3.447 13.032 9.419 1.00 86.81 89 ALA A O 1
ATOM 697 N N . GLY A 1 90 ? 3.403 12.069 7.393 1.00 85.62 90 GLY A N 1
ATOM 698 C CA . GLY A 1 90 ? 2.185 11.293 7.632 1.00 85.62 90 GLY A CA 1
ATOM 699 C C . GLY A 1 90 ? 2.296 10.313 8.805 1.00 85.62 90 GLY A C 1
ATOM 700 O O . GLY A 1 90 ? 1.350 10.197 9.584 1.00 85.62 90 GLY A O 1
ATOM 701 N N . GLU A 1 91 ? 3.440 9.648 8.978 1.00 84.50 91 GLU A N 1
ATOM 702 C CA . GLU A 1 91 ? 3.675 8.765 10.130 1.00 84.50 91 GLU A CA 1
ATOM 703 C C . GLU A 1 91 ? 3.675 9.532 11.455 1.00 84.50 91 GLU A C 1
ATOM 705 O O . GLU A 1 91 ? 3.021 9.110 12.405 1.00 84.50 91 GLU A O 1
ATOM 710 N N . GLU A 1 92 ? 4.358 10.678 11.511 1.00 86.50 92 GLU A N 1
ATOM 711 C CA . GLU A 1 92 ? 4.431 11.508 12.722 1.00 86.50 92 GLU A CA 1
ATOM 712 C C . GLU A 1 92 ? 3.062 12.087 13.099 1.00 86.50 92 GLU A C 1
ATOM 714 O O . GLU A 1 92 ? 2.655 12.052 14.262 1.00 86.50 92 GLU A O 1
ATOM 719 N N . ILE A 1 93 ? 2.305 12.562 12.103 1.00 89.19 93 ILE A N 1
ATOM 720 C CA . ILE A 1 93 ? 0.929 13.033 12.298 1.00 89.19 93 ILE A CA 1
ATOM 721 C C . ILE A 1 93 ? 0.073 11.900 12.871 1.00 89.19 93 ILE A C 1
ATOM 723 O O . ILE A 1 93 ? -0.626 12.091 13.865 1.00 89.19 93 ILE A O 1
ATOM 727 N N . THR A 1 94 ? 0.156 10.708 12.281 1.00 85.38 94 THR A N 1
ATOM 728 C CA . THR A 1 94 ? -0.574 9.515 12.734 1.00 85.38 94 THR A CA 1
ATOM 729 C C . THR A 1 94 ? -0.211 9.170 14.181 1.00 85.38 94 THR A C 1
ATOM 731 O O . THR A 1 94 ? -1.099 8.988 15.012 1.00 85.38 94 THR A O 1
ATOM 734 N N . HIS A 1 95 ? 1.077 9.168 14.529 1.00 85.75 95 HIS A N 1
ATOM 735 C CA . HIS A 1 95 ? 1.528 8.922 15.899 1.00 85.75 95 HIS A CA 1
ATOM 736 C C . HIS A 1 95 ? 0.942 9.933 16.900 1.00 85.75 95 HIS A C 1
ATOM 738 O O . HIS A 1 95 ? 0.458 9.548 17.966 1.00 85.75 95 HIS A O 1
ATOM 744 N N . MET A 1 96 ? 0.886 11.215 16.529 1.00 85.31 96 MET A N 1
ATOM 745 C CA . MET A 1 96 ? 0.262 12.256 17.350 1.00 85.31 96 MET A CA 1
ATOM 746 C C . MET A 1 96 ? -1.236 11.999 17.573 1.00 85.31 96 MET A C 1
ATOM 748 O O . MET A 1 96 ? -1.731 12.141 18.692 1.00 85.31 96 MET A O 1
ATOM 752 N N . TYR A 1 97 ? -1.964 11.573 16.537 1.00 85.75 97 TYR A N 1
ATOM 753 C CA . TYR A 1 97 ? -3.381 11.213 16.658 1.00 85.75 97 TYR A CA 1
ATOM 754 C C . TYR A 1 97 ? -3.606 10.021 17.596 1.00 85.75 97 TYR A C 1
ATOM 756 O O . TYR A 1 97 ? -4.552 10.042 18.388 1.00 85.75 97 TYR A O 1
ATOM 764 N N . ASN A 1 98 ? -2.737 9.006 17.548 1.00 83.06 98 ASN A N 1
ATOM 765 C CA . ASN A 1 98 ? -2.766 7.902 18.507 1.00 83.06 98 ASN A CA 1
ATOM 766 C C . ASN A 1 98 ? -2.562 8.414 19.941 1.00 83.06 98 ASN A C 1
ATOM 768 O O . ASN A 1 98 ? -3.371 8.117 20.819 1.00 83.06 98 ASN A O 1
ATOM 772 N N . HIS A 1 99 ? -1.537 9.238 20.162 1.00 81.19 99 HIS A N 1
ATOM 773 C CA . HIS A 1 99 ? -1.203 9.750 21.488 1.00 81.19 99 HIS A CA 1
ATOM 774 C C . HIS A 1 99 ? -2.309 10.641 22.083 1.00 81.19 99 HIS A C 1
ATOM 776 O O . HIS A 1 99 ? -2.709 10.445 23.233 1.00 81.19 99 HIS A O 1
ATOM 782 N N . ILE A 1 100 ? -2.827 11.600 21.306 1.00 83.94 100 ILE A N 1
ATOM 783 C CA . ILE A 1 100 ? -3.818 12.583 21.776 1.00 83.94 100 ILE A CA 1
ATOM 784 C C . ILE A 1 100 ? -5.208 11.957 21.912 1.00 83.94 100 ILE A C 1
ATOM 786 O O . ILE A 1 100 ? -5.875 12.154 22.926 1.00 83.94 100 ILE A O 1
ATOM 790 N N . TYR A 1 101 ? -5.664 11.229 20.891 1.00 80.69 101 TYR A N 1
ATOM 791 C CA . TYR A 1 101 ? -7.062 10.797 20.789 1.00 80.69 101 TYR A CA 1
ATOM 792 C C . TYR A 1 101 ? -7.271 9.314 21.080 1.00 80.69 101 TYR A C 1
ATOM 794 O O . TYR A 1 101 ? -8.413 8.857 21.126 1.00 80.69 101 TYR A O 1
ATOM 802 N N . GLY A 1 102 ? -6.199 8.546 21.273 1.00 78.12 102 GLY A N 1
ATOM 803 C CA . GLY A 1 102 ? -6.303 7.108 21.480 1.00 78.12 102 GLY A CA 1
ATOM 804 C C . GLY A 1 102 ? -6.822 6.368 20.243 1.00 78.12 102 GLY A C 1
ATOM 805 O O . GLY A 1 102 ? -7.525 5.366 20.380 1.00 78.12 102 GLY A O 1
ATOM 806 N N . LEU A 1 103 ? -6.541 6.872 19.036 1.00 79.69 103 LEU A N 1
ATOM 807 C CA . LEU A 1 103 ? -6.895 6.180 17.796 1.00 79.69 103 LEU A CA 1
ATOM 808 C C . LEU A 1 103 ? -5.949 5.001 17.575 1.00 79.69 103 LEU A C 1
ATOM 810 O O . LEU A 1 103 ? -4.734 5.188 17.571 1.00 79.69 103 LEU A O 1
ATOM 814 N N . SER A 1 104 ? -6.490 3.797 17.374 1.00 81.31 104 SER A N 1
ATOM 815 C CA . SER A 1 104 ? -5.665 2.660 16.956 1.00 81.31 104 SER A CA 1
ATOM 816 C C . SER A 1 104 ? -5.304 2.817 15.484 1.00 81.31 104 SER A C 1
ATOM 818 O O . SER A 1 104 ? -6.184 3.054 14.654 1.00 81.31 104 SER A O 1
ATOM 820 N N . LEU A 1 105 ? -4.009 2.774 15.180 1.00 83.69 105 LEU A N 1
ATOM 821 C CA . LEU A 1 105 ? -3.466 3.116 13.872 1.00 83.69 105 LEU A CA 1
ATOM 822 C C . LEU A 1 105 ? -2.396 2.093 13.500 1.00 83.69 105 LEU A C 1
ATOM 824 O O . LEU A 1 105 ? -1.481 1.844 14.283 1.00 83.69 105 LEU A O 1
ATOM 828 N N . THR A 1 106 ? -2.488 1.565 12.281 1.00 86.00 106 THR A N 1
ATOM 829 C CA . THR A 1 106 ? -1.527 0.603 11.736 1.00 86.00 106 THR A CA 1
ATOM 830 C C . THR A 1 106 ? -0.880 1.197 10.491 1.00 86.00 106 THR A C 1
ATOM 832 O O . THR A 1 106 ? -1.560 1.530 9.520 1.00 86.00 106 THR A O 1
ATOM 835 N N . GLY A 1 107 ? 0.441 1.376 10.532 1.00 84.75 107 GLY A N 1
ATOM 836 C CA . GLY A 1 107 ? 1.234 1.894 9.418 1.00 84.75 107 GLY A CA 1
ATOM 837 C C . GLY A 1 107 ? 1.943 0.764 8.681 1.00 84.75 107 GLY A C 1
ATOM 838 O O . GLY A 1 107 ? 2.676 -0.001 9.299 1.00 84.75 107 GLY A O 1
ATOM 839 N N . LEU A 1 108 ? 1.753 0.677 7.363 1.00 86.56 108 LEU A N 1
ATOM 840 C CA . LEU A 1 108 ? 2.396 -0.327 6.511 1.00 86.56 108 LEU A CA 1
ATOM 841 C C . LEU A 1 108 ? 3.313 0.357 5.493 1.00 86.56 108 LEU A C 1
ATOM 843 O O . LEU A 1 108 ? 2.887 1.256 4.763 1.00 86.56 108 LEU A O 1
ATOM 847 N N . ARG A 1 109 ? 4.577 -0.074 5.441 1.00 85.19 109 ARG A N 1
ATOM 848 C CA . ARG A 1 109 ? 5.589 0.424 4.500 1.00 85.19 109 ARG A CA 1
ATOM 849 C C . ARG A 1 109 ? 5.789 -0.603 3.392 1.00 85.19 109 ARG A C 1
ATOM 851 O O . ARG A 1 109 ? 6.519 -1.571 3.566 1.00 85.19 109 ARG A O 1
ATOM 858 N N . PHE A 1 110 ? 5.115 -0.401 2.267 1.00 84.25 110 PHE A N 1
ATOM 859 C CA . PHE A 1 110 ? 5.282 -1.274 1.107 1.00 84.25 110 PHE A CA 1
ATOM 860 C C . PHE A 1 110 ? 6.523 -0.895 0.303 1.00 84.25 110 PHE A C 1
ATOM 862 O O . PHE A 1 110 ? 6.834 0.288 0.142 1.00 84.25 110 PHE A O 1
ATOM 869 N N . PHE A 1 111 ? 7.181 -1.913 -0.244 1.00 84.12 111 PHE A N 1
ATOM 870 C CA . PHE A 1 111 ? 8.136 -1.758 -1.337 1.00 84.12 111 PHE A CA 1
ATOM 871 C C . PHE A 1 111 ? 7.393 -1.582 -2.668 1.00 84.12 111 PHE A C 1
ATOM 873 O O . PHE A 1 111 ? 6.176 -1.373 -2.695 1.00 84.12 111 PHE A O 1
ATOM 880 N N . THR A 1 112 ? 8.115 -1.641 -3.786 1.00 84.06 112 THR A N 1
ATOM 881 C CA . THR A 1 112 ? 7.518 -1.511 -5.115 1.00 84.06 112 THR A CA 1
ATOM 882 C C . THR A 1 112 ? 6.499 -2.627 -5.334 1.00 84.06 112 THR A C 1
ATOM 884 O O . THR A 1 112 ? 6.842 -3.807 -5.359 1.00 84.06 112 THR A O 1
ATOM 887 N N . VAL A 1 113 ? 5.225 -2.260 -5.478 1.00 88.19 113 VAL A N 1
ATOM 888 C CA . VAL A 1 113 ? 4.138 -3.226 -5.669 1.00 88.19 113 VAL A CA 1
ATOM 889 C C . VAL A 1 113 ? 3.903 -3.447 -7.156 1.00 88.19 113 VAL A C 1
ATOM 891 O O . VAL A 1 113 ? 3.755 -2.474 -7.896 1.00 88.19 113 VAL A O 1
ATOM 894 N N . TYR A 1 114 ? 3.805 -4.708 -7.574 1.00 90.12 114 TYR A N 1
ATOM 895 C CA . TYR A 1 114 ? 3.494 -5.090 -8.953 1.00 90.12 114 TYR A CA 1
ATOM 896 C C . TYR A 1 114 ? 2.340 -6.096 -9.023 1.00 90.12 114 TYR A C 1
ATOM 898 O O . TYR A 1 114 ? 2.029 -6.782 -8.046 1.00 90.12 114 TYR A O 1
ATOM 906 N N . GLY A 1 115 ? 1.681 -6.177 -10.181 1.00 90.06 115 GLY A N 1
ATOM 907 C CA . GLY A 1 115 ? 0.576 -7.107 -10.411 1.00 90.06 115 GLY A CA 1
ATOM 908 C C . GLY A 1 115 ? -0.434 -6.634 -11.466 1.00 90.06 115 GLY A C 1
ATOM 909 O O . GLY A 1 115 ? -0.233 -5.599 -12.107 1.00 90.06 115 GLY A O 1
ATOM 910 N N . PRO A 1 116 ? -1.527 -7.392 -11.667 1.00 89.50 116 PRO A N 1
ATOM 911 C CA . PRO A 1 116 ? -2.599 -7.040 -12.600 1.00 89.50 116 PRO A CA 1
ATOM 912 C C . PRO A 1 116 ? -3.176 -5.646 -12.328 1.00 89.50 116 PRO A C 1
ATOM 914 O O . PRO A 1 116 ? -3.344 -5.265 -11.181 1.00 89.50 116 PRO A O 1
ATOM 917 N N . TRP A 1 117 ? -3.498 -4.874 -13.371 1.00 84.62 117 TRP A N 1
ATOM 918 C CA . TRP A 1 117 ? -3.932 -3.465 -13.249 1.00 84.62 117 TRP A CA 1
ATOM 919 C C . TRP A 1 117 ? -2.897 -2.524 -12.604 1.00 84.62 117 TRP A C 1
ATOM 921 O O . TRP A 1 117 ? -3.243 -1.434 -12.142 1.00 84.62 117 TRP A O 1
ATOM 931 N N . GLY A 1 118 ? -1.627 -2.937 -12.599 1.00 81.44 118 GLY A N 1
ATOM 932 C CA . GLY A 1 118 ? -0.491 -2.107 -12.230 1.00 81.44 118 GLY A CA 1
ATOM 933 C C . GLY A 1 118 ? -0.327 -0.873 -13.120 1.00 81.44 118 GLY A C 1
ATOM 934 O O . GLY A 1 118 ? -0.890 -0.754 -14.211 1.00 81.44 118 GLY A O 1
ATOM 935 N N . ARG A 1 119 ? 0.475 0.066 -12.623 1.00 80.50 119 ARG A N 1
ATOM 936 C CA . ARG A 1 119 ? 0.837 1.315 -13.299 1.00 80.50 119 ARG A CA 1
ATOM 937 C C . ARG A 1 119 ? 1.691 1.009 -14.549 1.00 80.50 119 ARG A C 1
ATOM 939 O O . ARG A 1 119 ? 2.731 0.370 -14.412 1.00 80.50 119 ARG A O 1
ATOM 946 N N . PRO A 1 120 ? 1.303 1.452 -15.762 1.00 79.19 120 PRO A N 1
ATOM 947 C CA . PRO A 1 120 ? 2.032 1.131 -16.997 1.00 79.19 120 PRO A CA 1
ATOM 948 C C . PRO A 1 120 ? 3.385 1.855 -17.122 1.00 79.19 120 PRO A C 1
ATOM 950 O O . PRO A 1 120 ? 4.174 1.532 -18.009 1.00 79.19 120 PRO A O 1
ATOM 953 N N . ASP A 1 121 ? 3.629 2.848 -16.267 1.00 75.19 121 ASP A N 1
ATOM 954 C CA . ASP A 1 121 ? 4.862 3.626 -16.138 1.00 75.19 121 ASP A CA 1
ATOM 955 C C . ASP A 1 121 ? 5.907 2.986 -15.203 1.00 75.19 121 ASP A C 1
ATOM 957 O O . ASP A 1 121 ? 7.020 3.497 -15.107 1.00 75.19 121 ASP A O 1
ATOM 961 N N . MET A 1 122 ? 5.587 1.869 -14.537 1.00 76.00 122 MET A N 1
ATOM 962 C CA . MET A 1 122 ? 6.516 1.183 -13.630 1.00 76.00 122 MET A CA 1
ATOM 963 C C . MET A 1 122 ? 7.510 0.263 -14.359 1.00 76.00 122 MET A C 1
ATOM 965 O O . MET A 1 122 ? 7.263 -0.233 -15.464 1.00 76.00 122 MET A O 1
ATOM 969 N N . ALA A 1 123 ? 8.661 0.032 -13.716 1.00 78.31 123 ALA A N 1
ATOM 970 C CA . ALA A 1 123 ? 9.790 -0.705 -14.287 1.00 78.31 123 ALA A CA 1
ATOM 971 C C . ALA A 1 123 ? 9.447 -2.155 -14.677 1.00 78.31 123 ALA A C 1
ATOM 973 O O . ALA A 1 123 ? 9.893 -2.631 -15.717 1.00 78.31 123 ALA A O 1
ATOM 974 N N . ASP A 1 124 ? 8.620 -2.846 -13.893 1.00 80.75 124 ASP A N 1
ATOM 975 C CA . ASP A 1 124 ? 8.152 -4.210 -14.167 1.00 80.75 124 ASP A CA 1
ATOM 976 C C . ASP A 1 124 ? 7.359 -4.294 -15.481 1.00 80.75 124 ASP A C 1
ATOM 978 O O . ASP A 1 124 ? 7.598 -5.185 -16.307 1.00 80.75 124 ASP A O 1
ATOM 982 N N . PHE A 1 125 ? 6.469 -3.328 -15.725 1.00 83.12 125 PHE A N 1
ATOM 983 C CA . PHE A 1 125 ? 5.694 -3.258 -16.960 1.00 83.12 125 PHE A CA 1
ATOM 984 C C . PHE A 1 125 ? 6.586 -2.911 -18.153 1.00 83.12 125 PHE A C 1
ATOM 986 O O . PHE A 1 125 ? 6.464 -3.513 -19.225 1.00 83.12 125 PHE A O 1
ATOM 993 N N . PHE A 1 126 ? 7.515 -1.972 -17.956 1.00 82.31 126 PHE A N 1
ATOM 994 C CA . PHE A 1 126 ? 8.488 -1.574 -18.966 1.00 82.31 126 PHE A CA 1
ATOM 995 C C . PHE A 1 126 ? 9.357 -2.765 -19.408 1.00 82.31 126 PHE A C 1
ATOM 997 O O . PHE A 1 126 ? 9.416 -3.075 -20.601 1.00 82.31 126 PHE A O 1
ATOM 1004 N N . PHE A 1 127 ? 9.955 -3.493 -18.460 1.00 86.06 127 PHE A N 1
ATOM 1005 C CA . PHE A 1 127 ? 10.796 -4.657 -18.750 1.00 86.06 127 PHE A CA 1
ATOM 1006 C C . PHE A 1 127 ? 10.012 -5.783 -19.418 1.00 86.06 127 PHE A C 1
ATOM 1008 O O . PHE A 1 127 ? 10.448 -6.307 -20.442 1.00 86.06 127 PHE A O 1
ATOM 1015 N N . THR A 1 128 ? 8.826 -6.116 -18.905 1.00 88.56 128 THR A N 1
ATOM 1016 C CA . THR A 1 128 ? 7.982 -7.172 -19.486 1.00 88.56 128 THR A CA 1
ATOM 1017 C C . THR A 1 128 ? 7.610 -6.844 -20.932 1.00 88.56 128 THR A C 1
ATOM 1019 O O . THR A 1 128 ? 7.722 -7.689 -21.823 1.00 88.56 128 THR A O 1
ATOM 1022 N N . LYS A 1 129 ? 7.215 -5.596 -21.200 1.00 88.06 129 LYS A N 1
ATOM 1023 C CA . LYS A 1 129 ? 6.859 -5.126 -22.543 1.00 88.06 129 LYS A CA 1
ATOM 1024 C C . LYS A 1 129 ? 8.035 -5.209 -23.514 1.00 88.06 129 LYS A C 1
ATOM 1026 O O . LYS A 1 129 ? 7.829 -5.603 -24.663 1.00 88.06 129 LYS A O 1
ATOM 1031 N N . ASP A 1 130 ? 9.233 -4.839 -23.082 1.00 90.12 130 ASP A N 1
ATOM 1032 C CA . ASP A 1 130 ? 10.420 -4.865 -23.936 1.00 90.12 130 ASP A CA 1
ATOM 1033 C C . ASP A 1 130 ? 10.921 -6.291 -24.187 1.00 90.12 130 ASP A C 1
ATOM 1035 O O . ASP A 1 130 ? 11.218 -6.621 -25.338 1.00 90.12 130 ASP A O 1
ATOM 1039 N N . ILE A 1 131 ? 10.871 -7.174 -23.183 1.00 91.94 131 ILE A N 1
ATOM 1040 C CA . ILE A 1 131 ? 11.143 -8.613 -23.341 1.00 91.94 131 ILE A CA 1
ATOM 1041 C C . ILE A 1 131 ? 10.199 -9.227 -24.381 1.00 91.94 131 ILE A C 1
ATOM 1043 O O . ILE A 1 131 ? 10.653 -9.863 -25.335 1.00 91.94 131 ILE A O 1
ATOM 1047 N N . LEU A 1 132 ? 8.889 -8.988 -24.252 1.00 92.75 132 LEU A N 1
ATOM 1048 C CA . LEU A 1 132 ? 7.885 -9.501 -25.193 1.00 92.75 132 LEU A CA 1
ATOM 1049 C C . LEU A 1 132 ? 8.095 -8.975 -26.619 1.00 92.75 132 LEU A C 1
ATOM 1051 O O . LEU A 1 132 ? 7.811 -9.674 -27.590 1.00 92.75 132 LEU A O 1
ATOM 1055 N N . LYS A 1 133 ? 8.619 -7.752 -26.758 1.00 94.31 133 LYS A N 1
ATOM 1056 C CA . LYS A 1 133 ? 8.930 -7.124 -28.050 1.00 94.31 133 LYS A CA 1
ATOM 1057 C C . LYS A 1 133 ? 10.337 -7.431 -28.563 1.00 94.31 133 LYS A C 1
ATOM 1059 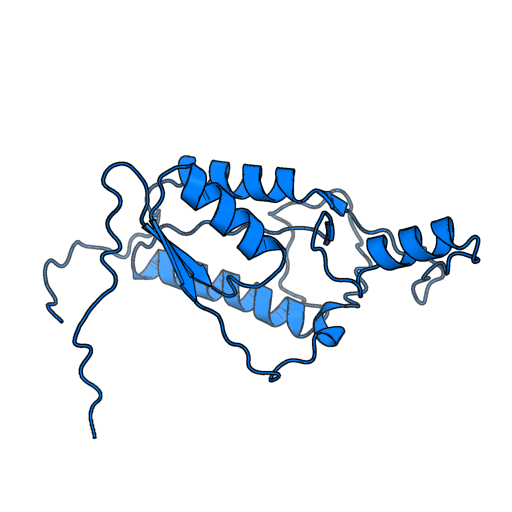O O . LYS A 1 133 ? 10.705 -6.894 -29.607 1.00 94.31 133 LYS A O 1
ATOM 1064 N N . ARG A 1 134 ? 11.114 -8.262 -27.857 1.00 92.50 134 ARG A N 1
ATOM 1065 C CA . ARG A 1 134 ? 12.532 -8.545 -28.146 1.00 92.50 134 ARG A CA 1
ATOM 1066 C C . ARG A 1 134 ? 13.371 -7.270 -28.297 1.00 92.50 134 ARG A C 1
ATOM 1068 O O . ARG A 1 134 ? 14.256 -7.193 -29.147 1.00 92.50 134 ARG A O 1
ATOM 1075 N N . LYS A 1 135 ? 13.067 -6.254 -27.490 1.00 92.62 135 LYS A N 1
ATOM 1076 C CA . LYS A 1 135 ? 13.847 -5.020 -27.405 1.00 92.62 135 LYS A CA 1
ATOM 1077 C C . LYS A 1 135 ? 14.944 -5.161 -26.345 1.00 92.62 135 LYS A C 1
ATOM 1079 O O . LYS A 1 135 ? 14.738 -5.874 -25.364 1.00 92.62 135 LYS A O 1
ATOM 1084 N N . PRO A 1 136 ? 16.094 -4.488 -26.514 1.00 87.88 136 PRO A N 1
ATOM 1085 C CA . PRO A 1 136 ? 17.102 -4.399 -25.464 1.00 87.88 136 PRO A CA 1
ATOM 1086 C C . PRO A 1 136 ? 16.516 -3.785 -24.188 1.00 87.88 136 PRO A C 1
ATOM 1088 O O . PRO A 1 136 ? 15.818 -2.776 -24.260 1.00 87.88 136 PRO A O 1
ATOM 1091 N N . ILE A 1 137 ? 16.817 -4.383 -23.035 1.00 85.50 137 ILE A N 1
ATOM 1092 C CA . ILE A 1 137 ? 16.346 -3.906 -21.731 1.00 85.50 137 ILE A CA 1
ATOM 1093 C C . ILE A 1 137 ? 17.296 -2.798 -21.247 1.00 85.50 137 ILE A C 1
ATOM 1095 O O . ILE A 1 137 ? 18.491 -3.061 -21.095 1.00 85.50 137 ILE A O 1
ATOM 1099 N N . PRO A 1 138 ? 16.813 -1.572 -20.988 1.00 77.06 138 PRO A N 1
ATOM 1100 C CA . PRO A 1 138 ? 17.624 -0.519 -20.403 1.00 77.06 138 PRO A CA 1
ATOM 1101 C C . PRO A 1 138 ? 17.912 -0.846 -18.938 1.00 77.06 138 PRO A C 1
ATOM 1103 O O . PRO A 1 138 ? 17.000 -1.055 -18.138 1.00 77.06 138 PRO A O 1
ATOM 1106 N N . ILE A 1 139 ? 19.194 -0.874 -18.585 1.00 77.12 139 ILE A N 1
ATOM 1107 C CA . ILE A 1 139 ? 19.648 -1.019 -17.203 1.00 77.12 139 ILE A CA 1
ATOM 1108 C C . ILE A 1 139 ? 19.861 0.385 -16.639 1.00 77.12 139 ILE A C 1
ATOM 1110 O O . ILE A 1 139 ? 20.587 1.193 -17.217 1.00 77.12 139 ILE A O 1
ATOM 1114 N N . PHE A 1 140 ? 19.209 0.687 -15.517 1.00 72.25 140 PHE A N 1
ATOM 1115 C CA . PHE A 1 140 ? 19.342 1.980 -14.853 1.00 72.25 140 PHE A CA 1
ATOM 1116 C C . PHE A 1 140 ? 20.480 1.932 -13.830 1.00 72.25 140 PHE A C 1
ATOM 1118 O O . PHE A 1 140 ? 20.398 1.234 -12.817 1.00 72.25 140 PHE A O 1
ATOM 1125 N N . GLU A 1 141 ? 21.533 2.705 -14.083 1.00 68.94 141 GLU A N 1
ATOM 1126 C CA . GLU A 1 141 ? 22.658 2.865 -13.161 1.00 68.94 141 GLU A CA 1
ATOM 1127 C C . GLU A 1 141 ? 22.507 4.140 -12.314 1.00 68.94 141 GLU A C 1
ATOM 1129 O O . GLU A 1 141 ? 22.022 5.190 -12.760 1.00 68.94 141 GLU A O 1
ATOM 1134 N N . SER A 1 142 ? 22.907 4.049 -11.046 1.00 62.62 142 SER A N 1
ATOM 1135 C CA . SER A 1 142 ? 23.112 5.224 -10.198 1.00 62.62 142 SER A CA 1
ATOM 1136 C C . SER A 1 142 ? 24.437 5.903 -10.564 1.00 62.62 142 SER A C 1
ATOM 1138 O O . SER A 1 142 ? 25.326 5.260 -11.112 1.00 62.62 142 SER A O 1
ATOM 1140 N N . GLY A 1 143 ? 24.610 7.187 -10.224 1.00 58.94 143 GLY A N 1
ATOM 1141 C CA . GLY A 1 143 ? 25.781 8.000 -10.612 1.00 58.94 143 GLY A CA 1
ATOM 1142 C C . GLY A 1 143 ? 27.155 7.459 -10.177 1.00 58.94 143 GLY A C 1
ATOM 1143 O O . GLY A 1 143 ? 28.170 7.989 -10.605 1.00 58.94 143 GLY A O 1
ATOM 1144 N N . ASN A 1 144 ? 27.185 6.389 -9.375 1.00 58.50 144 ASN A N 1
ATOM 1145 C CA . ASN A 1 144 ? 28.385 5.688 -8.919 1.00 58.50 144 ASN A CA 1
ATOM 1146 C C . ASN A 1 144 ? 28.571 4.301 -9.580 1.00 58.50 144 ASN A C 1
ATOM 1148 O O . ASN A 1 144 ? 29.195 3.440 -8.967 1.00 58.50 144 ASN A O 1
ATOM 1152 N N . HIS A 1 145 ? 27.996 4.043 -10.766 1.00 57.12 145 HIS A N 1
ATOM 1153 C CA . HIS A 1 145 ? 28.051 2.742 -11.473 1.00 57.12 145 HIS A CA 1
ATOM 1154 C C . HIS A 1 145 ? 27.458 1.552 -10.692 1.00 57.12 145 HIS A C 1
ATOM 1156 O O . HIS A 1 145 ? 27.729 0.390 -10.986 1.00 57.12 145 HIS A O 1
ATOM 1162 N N . TRP A 1 146 ? 26.625 1.825 -9.685 1.00 58.03 146 TRP A N 1
ATOM 1163 C CA . TRP A 1 146 ? 25.853 0.790 -9.004 1.00 58.03 146 TRP A CA 1
ATOM 1164 C C . TRP A 1 146 ? 24.553 0.538 -9.762 1.00 58.03 146 TRP A C 1
ATOM 1166 O O . TRP A 1 146 ? 23.785 1.474 -10.012 1.00 58.03 146 TRP A O 1
ATOM 1176 N N . THR A 1 147 ? 24.292 -0.727 -10.092 1.00 61.38 147 THR A N 1
ATOM 1177 C CA . THR A 1 147 ? 22.997 -1.168 -10.615 1.00 61.38 147 THR A CA 1
ATOM 1178 C C . THR A 1 147 ? 21.926 -0.936 -9.556 1.00 61.38 147 THR A C 1
ATOM 1180 O O . THR A 1 147 ? 22.079 -1.345 -8.403 1.00 61.38 147 THR A O 1
ATOM 1183 N N . ILE A 1 148 ? 20.844 -0.257 -9.933 1.00 67.69 148 ILE A N 1
ATOM 1184 C CA . ILE A 1 148 ? 19.716 -0.036 -9.029 1.00 67.69 148 ILE A CA 1
ATOM 1185 C C . ILE A 1 148 ? 18.978 -1.366 -8.854 1.00 67.69 148 ILE A C 1
ATOM 1187 O O . ILE A 1 148 ? 18.481 -1.936 -9.823 1.00 67.69 148 ILE A O 1
ATOM 1191 N N . ALA A 1 149 ? 18.903 -1.843 -7.613 1.00 67.56 149 ALA A N 1
ATOM 1192 C CA . ALA A 1 149 ? 18.077 -2.977 -7.227 1.00 67.56 149 ALA A CA 1
ATOM 1193 C C . ALA A 1 149 ? 16.830 -2.469 -6.493 1.00 67.56 149 ALA A C 1
ATOM 1195 O O . ALA A 1 149 ? 16.930 -1.631 -5.594 1.00 67.56 149 ALA A O 1
ATOM 1196 N N . CYS A 1 150 ? 15.666 -2.985 -6.880 1.00 74.25 150 CYS A N 1
ATOM 1197 C CA . CYS A 1 150 ? 14.391 -2.698 -6.235 1.00 74.25 150 CYS A CA 1
ATOM 1198 C C . CYS A 1 150 ? 13.786 -4.006 -5.734 1.00 74.25 150 CYS A C 1
ATOM 1200 O O . CYS A 1 150 ? 13.718 -4.976 -6.489 1.00 74.25 150 CYS A O 1
ATOM 1202 N N . ASP A 1 151 ? 13.301 -4.007 -4.496 1.00 81.31 151 ASP A N 1
ATOM 1203 C CA . ASP A 1 151 ? 12.467 -5.092 -3.994 1.00 81.31 151 ASP A CA 1
ATOM 1204 C C . ASP A 1 151 ? 11.053 -4.949 -4.560 1.00 81.31 151 ASP A C 1
ATOM 1206 O O . ASP A 1 151 ? 10.452 -3.869 -4.514 1.00 81.31 151 ASP A O 1
ATOM 1210 N N . PHE A 1 152 ? 10.532 -6.049 -5.100 1.00 84.38 152 PHE A N 1
ATOM 1211 C CA . PHE A 1 152 ? 9.194 -6.124 -5.668 1.00 84.38 152 PHE A CA 1
ATOM 1212 C C . PHE A 1 152 ? 8.314 -7.032 -4.817 1.00 84.38 152 PHE A C 1
ATOM 1214 O O . PHE A 1 152 ? 8.679 -8.168 -4.516 1.00 84.38 152 PHE A O 1
ATOM 1221 N N . THR A 1 153 ? 7.129 -6.550 -4.460 1.00 90.19 153 THR A N 1
ATOM 1222 C CA . THR A 1 153 ? 6.125 -7.330 -3.729 1.00 90.19 153 THR A CA 1
ATOM 1223 C C . THR A 1 153 ? 4.890 -7.502 -4.599 1.00 90.19 153 THR A C 1
ATOM 1225 O O . THR A 1 153 ? 4.383 -6.535 -5.172 1.00 90.19 153 THR A O 1
ATOM 1228 N N . TYR A 1 154 ? 4.406 -8.737 -4.717 1.00 93.25 154 TYR A N 1
ATOM 1229 C CA . TYR A 1 154 ? 3.217 -9.018 -5.508 1.00 93.25 154 TYR A CA 1
ATOM 1230 C C . TYR A 1 154 ? 1.959 -8.494 -4.803 1.00 93.25 154 TYR A C 1
ATOM 1232 O O . TYR A 1 154 ? 1.851 -8.535 -3.574 1.00 93.25 154 TYR A O 1
ATOM 1240 N N . ILE A 1 155 ? 1.002 -7.987 -5.583 1.00 93.38 155 ILE A N 1
ATOM 1241 C CA . ILE A 1 155 ? -0.194 -7.317 -5.059 1.00 93.38 155 ILE A CA 1
ATOM 1242 C C . ILE A 1 155 ? -1.010 -8.191 -4.098 1.00 93.38 155 ILE A C 1
ATOM 1244 O O . ILE A 1 155 ? -1.513 -7.679 -3.099 1.00 93.38 155 ILE A O 1
ATOM 1248 N N . ASP A 1 156 ? -1.095 -9.501 -4.326 1.00 93.62 156 ASP A N 1
ATOM 1249 C CA . ASP A 1 156 ? -1.864 -10.383 -3.441 1.00 93.62 156 ASP A CA 1
ATOM 1250 C C . ASP A 1 156 ? -1.242 -10.476 -2.042 1.00 93.62 156 ASP A C 1
ATOM 1252 O O . ASP A 1 156 ? -1.969 -10.553 -1.051 1.00 93.62 156 ASP A O 1
ATOM 1256 N N . ASP A 1 157 ? 0.087 -10.422 -1.935 1.00 94.44 157 ASP A N 1
ATOM 1257 C CA . ASP A 1 157 ? 0.780 -10.462 -0.643 1.00 94.44 157 ASP A CA 1
ATOM 1258 C C . ASP A 1 157 ? 0.613 -9.143 0.113 1.00 94.44 157 ASP A C 1
ATOM 1260 O O . ASP A 1 157 ? 0.406 -9.143 1.327 1.00 9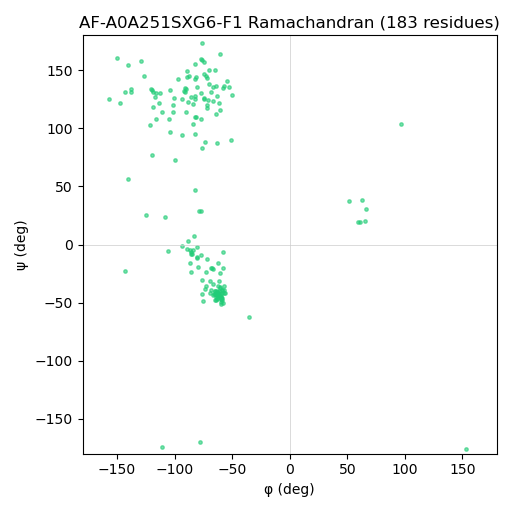4.44 157 ASP A O 1
ATOM 1264 N N . VAL A 1 158 ? 0.590 -8.019 -0.611 1.00 93.88 158 VAL A N 1
ATOM 1265 C CA . VAL A 1 158 ? 0.234 -6.710 -0.046 1.00 93.88 158 VAL A CA 1
ATOM 1266 C C . VAL A 1 158 ? -1.182 -6.734 0.522 1.00 93.88 158 VAL A C 1
ATOM 1268 O O . VAL A 1 158 ? -1.398 -6.273 1.643 1.00 93.88 158 VAL A O 1
ATOM 1271 N N . VAL A 1 159 ? -2.151 -7.296 -0.208 1.00 93.31 159 VAL A N 1
ATOM 1272 C CA . VAL A 1 159 ? -3.531 -7.362 0.289 1.00 93.31 159 VAL A CA 1
ATOM 1273 C C . VAL A 1 159 ? -3.651 -8.286 1.500 1.00 93.31 159 VAL A C 1
ATOM 1275 O O . VAL A 1 159 ? -4.281 -7.898 2.484 1.00 93.31 159 VAL A O 1
ATOM 1278 N N . LYS A 1 160 ? -3.021 -9.467 1.477 1.00 92.31 160 LYS A N 1
ATOM 1279 C CA . LYS A 1 160 ? -2.977 -10.360 2.647 1.00 92.31 160 LYS A CA 1
ATOM 1280 C C . LYS A 1 160 ? -2.368 -9.660 3.862 1.00 92.31 160 LYS A C 1
ATOM 1282 O O . LYS A 1 160 ? -2.908 -9.782 4.956 1.00 92.31 160 LYS A O 1
ATOM 1287 N N . GLY A 1 161 ? -1.295 -8.892 3.664 1.00 91.88 161 GLY A N 1
ATOM 1288 C CA . GLY A 1 161 ? -0.675 -8.087 4.716 1.00 91.88 161 GLY A CA 1
ATOM 1289 C C . GLY A 1 161 ? -1.625 -7.034 5.293 1.00 91.88 161 GLY A C 1
ATOM 1290 O O . GLY A 1 161 ? -1.710 -6.896 6.509 1.00 91.88 161 GLY A O 1
ATOM 1291 N N . CYS A 1 162 ? -2.389 -6.337 4.447 1.00 91.38 162 CYS A N 1
ATOM 1292 C CA . CYS A 1 162 ? -3.405 -5.376 4.891 1.00 91.38 162 CYS A CA 1
ATOM 1293 C C . CYS A 1 162 ? -4.534 -6.026 5.699 1.00 91.38 162 CYS A C 1
ATOM 1295 O O . CYS A 1 162 ? -4.941 -5.469 6.715 1.00 91.38 162 CYS A O 1
ATOM 1297 N N . LEU A 1 163 ? -5.042 -7.180 5.257 1.00 90.00 163 LEU A N 1
ATOM 1298 C CA . LEU A 1 163 ? -6.073 -7.915 5.995 1.00 90.00 163 LEU A CA 1
ATOM 1299 C C . LEU A 1 163 ? -5.541 -8.417 7.339 1.00 90.00 163 LEU A C 1
ATOM 1301 O O . LEU A 1 163 ? -6.146 -8.155 8.369 1.00 90.00 163 LEU A O 1
ATOM 1305 N N . GLY A 1 164 ? -4.361 -9.043 7.349 1.00 89.88 164 GLY A N 1
ATOM 1306 C CA . GLY A 1 164 ? -3.732 -9.492 8.591 1.00 89.88 164 GLY A CA 1
ATOM 1307 C C . GLY A 1 164 ? -3.475 -8.336 9.559 1.00 89.88 164 GLY A C 1
ATOM 1308 O O . GLY A 1 164 ? -3.707 -8.464 10.757 1.00 89.88 164 GLY A O 1
ATOM 1309 N N . ALA A 1 165 ? -3.059 -7.175 9.050 1.00 89.06 165 ALA A N 1
ATOM 1310 C CA . ALA A 1 165 ? -2.926 -5.962 9.847 1.00 89.06 165 ALA A CA 1
ATOM 1311 C C . ALA A 1 165 ? -4.266 -5.524 10.456 1.00 89.06 165 ALA A C 1
ATOM 1313 O O . ALA A 1 165 ? -4.310 -5.208 11.641 1.00 89.06 165 ALA A O 1
ATOM 1314 N N . LEU A 1 166 ? -5.355 -5.534 9.683 1.00 85.88 166 LEU A N 1
ATOM 1315 C CA . LEU A 1 166 ? -6.697 -5.217 10.180 1.00 85.88 166 LEU A CA 1
ATOM 1316 C C . LEU A 1 166 ? -7.127 -6.176 11.303 1.00 85.88 166 LEU A C 1
ATOM 1318 O O . LEU A 1 166 ? -7.549 -5.713 12.362 1.00 85.88 166 LEU A O 1
ATOM 1322 N N . ASP A 1 167 ? -6.937 -7.481 11.109 1.00 85.50 167 ASP A N 1
ATOM 1323 C CA . ASP A 1 167 ? -7.354 -8.526 12.055 1.00 85.50 167 ASP A CA 1
ATOM 1324 C C . ASP A 1 167 ? -6.534 -8.528 13.355 1.00 85.50 167 ASP A C 1
ATOM 1326 O O . ASP A 1 167 ? -7.037 -8.869 14.426 1.00 85.50 167 ASP A O 1
ATOM 1330 N N . THR A 1 168 ? -5.262 -8.135 13.273 1.00 85.75 168 THR A N 1
ATOM 1331 C CA . THR A 1 168 ? -4.335 -8.070 14.417 1.00 85.75 168 THR A CA 1
ATOM 1332 C C . THR A 1 168 ? -4.281 -6.702 15.089 1.00 85.75 168 THR A C 1
ATOM 1334 O O . THR A 1 168 ? -3.547 -6.532 16.063 1.00 85.75 168 THR A O 1
ATOM 1337 N N . THR A 1 169 ? -5.032 -5.713 14.596 1.00 81.75 169 THR A N 1
ATOM 1338 C CA . THR A 1 169 ? -4.976 -4.353 15.140 1.00 81.75 169 THR A CA 1
ATOM 1339 C C . THR A 1 169 ? -5.466 -4.346 16.590 1.00 81.75 169 THR A C 1
ATOM 1341 O O . THR A 1 169 ? -6.645 -4.547 16.884 1.00 81.75 169 THR A O 1
ATOM 1344 N N . GLU A 1 170 ? -4.545 -4.083 17.516 1.00 78.00 170 GLU A N 1
ATOM 1345 C CA . GLU A 1 170 ? -4.851 -3.983 18.939 1.00 78.00 170 GLU A CA 1
ATOM 1346 C C . GLU A 1 170 ? -5.545 -2.655 19.278 1.00 78.00 170 GLU A C 1
ATOM 1348 O O . GLU A 1 170 ? -5.688 -1.742 18.460 1.00 78.00 170 GLU A O 1
ATOM 1353 N N . LYS A 1 171 ? -6.000 -2.517 20.525 1.00 75.56 171 LYS A N 1
ATOM 1354 C CA . LYS A 1 171 ? -6.492 -1.225 21.017 1.00 75.56 171 LYS A CA 1
ATOM 1355 C C . LYS A 1 171 ? -5.340 -0.223 21.058 1.00 75.56 171 LYS A C 1
ATOM 1357 O O . LYS A 1 171 ? -4.196 -0.585 21.303 1.00 75.56 171 LYS A O 1
ATOM 1362 N N . SER A 1 172 ? -5.667 1.053 20.871 1.00 77.38 172 SER A N 1
ATOM 1363 C CA . SER A 1 172 ? -4.682 2.126 20.985 1.00 77.38 172 SER A CA 1
ATOM 1364 C C . SER A 1 172 ? -3.929 2.073 22.314 1.00 77.38 172 SER A C 1
ATOM 1366 O O . SER A 1 172 ? -4.542 1.959 23.376 1.00 77.38 172 SER A O 1
ATOM 1368 N N . THR A 1 173 ? -2.613 2.249 22.239 1.00 71.62 173 THR A N 1
ATOM 1369 C CA . THR A 1 173 ? -1.703 2.373 23.384 1.00 71.62 173 THR A CA 1
ATOM 1370 C C . THR A 1 173 ? -1.614 3.803 23.938 1.00 71.62 173 THR A C 1
ATOM 1372 O O . THR A 1 173 ? -1.028 4.012 24.998 1.00 71.62 173 THR A O 1
ATOM 1375 N N . GLY A 1 174 ? -2.203 4.791 23.252 1.00 61.03 174 GLY A N 1
ATOM 1376 C CA . GLY A 1 174 ? -2.212 6.194 23.671 1.00 61.03 174 GLY A CA 1
ATOM 1377 C C . GLY A 1 174 ? -2.955 6.444 24.990 1.00 61.03 174 GLY A C 1
ATOM 1378 O O . GLY A 1 174 ? -4.055 5.939 25.215 1.00 61.03 174 GLY A O 1
ATOM 1379 N N . SER A 1 175 ? -2.361 7.269 25.853 1.00 55.56 175 SER A N 1
ATOM 1380 C CA . SER A 1 175 ? -2.836 7.587 27.207 1.00 55.56 175 SER A CA 1
ATOM 1381 C C . SER A 1 175 ? -3.860 8.735 27.274 1.00 55.56 175 SER A C 1
ATOM 1383 O O . SER A 1 175 ? -4.449 8.964 28.330 1.00 55.56 175 SER A O 1
ATOM 1385 N N . GLY A 1 176 ? -4.105 9.454 26.169 1.00 51.03 176 GLY A N 1
ATOM 1386 C CA . GLY A 1 176 ? -4.879 10.707 26.145 1.00 51.03 176 GLY A CA 1
ATOM 1387 C C . GLY A 1 176 ? -6.410 10.588 26.222 1.00 51.03 176 GLY A C 1
ATOM 1388 O O . GLY A 1 176 ? -7.100 11.590 26.406 1.00 51.03 176 GLY A O 1
ATOM 1389 N N . GLY A 1 177 ? -6.978 9.386 26.120 1.00 48.03 177 GLY A N 1
ATOM 1390 C CA . GLY A 1 177 ? -8.425 9.193 26.006 1.00 48.03 177 GLY A CA 1
ATOM 1391 C C . GLY A 1 177 ? -9.126 8.808 27.308 1.00 48.03 177 GLY A C 1
ATOM 1392 O O . GLY A 1 177 ? -9.620 7.687 27.427 1.00 48.03 177 GLY A O 1
ATOM 1393 N N . THR A 1 178 ? -9.283 9.726 28.269 1.00 40.44 178 THR A N 1
ATOM 1394 C CA . THR A 1 178 ? -10.424 9.580 29.192 1.00 40.44 178 THR A CA 1
ATOM 1395 C C . THR A 1 178 ? -11.693 9.658 28.344 1.00 40.44 178 THR A C 1
ATOM 1397 O O . THR A 1 178 ? -11.901 10.639 27.635 1.00 40.44 178 THR A O 1
ATOM 1400 N N . ARG A 1 179 ? -12.533 8.611 28.376 1.00 41.47 179 ARG A N 1
ATOM 1401 C CA . ARG A 1 179 ? -13.851 8.567 27.716 1.00 41.47 179 ARG A CA 1
ATOM 1402 C C . ARG A 1 179 ? -14.675 9.809 28.089 1.00 41.47 179 ARG A C 1
ATOM 1404 O O . ARG A 1 179 ? -15.459 9.769 29.038 1.00 41.47 179 ARG A O 1
ATOM 1411 N N . LYS A 1 180 ? -14.576 10.897 27.326 1.00 33.41 180 LYS A N 1
ATOM 1412 C CA . LYS A 1 180 ? -15.594 11.944 27.343 1.00 33.41 180 LYS A CA 1
ATOM 1413 C C . LYS A 1 180 ? -16.716 11.494 26.422 1.00 33.41 180 LYS A C 1
ATOM 1415 O O . LYS A 1 180 ? -16.661 11.624 25.206 1.00 33.41 180 LYS A O 1
ATOM 1420 N N . ARG A 1 181 ? -17.718 10.874 27.052 1.00 32.09 181 ARG A N 1
ATOM 1421 C CA . ARG A 1 181 ? -19.058 10.710 26.489 1.00 32.09 181 ARG A CA 1
ATOM 1422 C C . ARG A 1 181 ? -19.549 12.075 26.000 1.00 32.09 181 ARG A C 1
ATOM 1424 O O . ARG A 1 181 ? -19.566 13.016 26.785 1.00 32.09 181 ARG A O 1
ATOM 1431 N N . GLY A 1 182 ? -20.001 12.117 24.750 1.00 30.88 182 GLY A N 1
ATOM 1432 C CA . GLY A 1 182 ? -20.851 13.176 24.215 1.00 30.88 182 GLY A CA 1
ATOM 1433 C C . GLY A 1 182 ? -20.110 14.277 23.465 1.00 30.88 182 GLY A C 1
ATOM 1434 O O . GLY A 1 182 ? -19.574 15.195 24.070 1.00 30.88 182 GLY A O 1
ATOM 1435 N N . CYS A 1 183 ? -20.196 14.238 22.139 1.00 22.84 183 CYS A N 1
ATOM 1436 C CA . CYS A 1 183 ? -20.556 15.437 21.394 1.00 22.84 183 CYS A CA 1
ATOM 1437 C C . CYS A 1 183 ? -21.350 15.003 20.158 1.00 22.84 183 CYS A C 1
ATOM 1439 O O . CYS A 1 183 ? -20.917 14.139 19.396 1.00 22.84 183 CYS A O 1
ATOM 1441 N N . THR A 1 184 ? -22.564 15.526 20.066 1.00 23.53 184 THR A N 1
ATOM 1442 C CA . THR A 1 184 ? -23.562 15.265 19.033 1.00 23.53 184 THR A CA 1
ATOM 1443 C C . THR A 1 184 ? -23.352 16.273 17.905 1.00 23.53 184 THR A C 1
ATOM 1445 O O . THR A 1 184 ? -23.237 17.454 18.216 1.00 23.53 184 THR A O 1
ATOM 1448 N N . VAL A 1 185 ? -23.369 15.767 16.660 1.00 30.50 185 VAL A N 1
ATOM 1449 C CA . VAL A 1 185 ? -23.363 16.443 15.334 1.00 30.50 185 VAL A CA 1
ATOM 1450 C C . VAL A 1 185 ? -22.296 17.501 15.053 1.00 30.50 185 VAL A C 1
ATOM 1452 O O . VAL A 1 185 ? -22.370 18.617 15.601 1.00 30.50 185 VAL A O 1
#

Mean predicted aligned error: 11.13 Å

Radius of gyration: 20.26 Å; Cα contacts (8 Å, |Δi|>4): 171; chains: 1; bounding box: 58×39×57 Å

Secondary structure (DSSP, 8-state):
-------------SSS-EEEEETTTSHHHHHHHHHHHHTT-EEEEE----TTS-GGGTTT-----SSSS--TTS---S-SSHHHHHHHHHHHHHHHHHHHH----------EEESTT--TTSHHHHHHHHHHTTPPPPP-B-TTSPBPP--EEEHHHHHHHHHHHHHH-PPP--S----------

InterPro domains:
  IPR001509 NAD-dependent epimerase/dehydratase [PF01370] (69-170)
  IPR036291 NAD(P)-binding domain superfamily [SSF51735] (19-170)

Sequence (185 aa):
MGKTVNSSANIRSKTGYSVLVTGAAGFVRTHISAILKRHDDCVLGLDNFNNYYDPTLEGLVKFCWKKVPFSEKDRTDQPTSLYIATKKAGEEITHMYNHIYGLSLTGLRFFTVYGPWGRPDMADFFFTKDILKRKPIPIFESGNHWTIACDFTYIDDVVKGCLGALDTTEKSTGSGGTRKRGCTV

Organism: Helianthus annuus (NCBI:txid4232)

pLDDT: mean 74.11, std 17.17, range [22.84, 94.44]

Foldseek 3Di:
DDDDDPDDDPQDQPPAERDEQEQCVDPLNVVLQVVCVVVSHRYDYDYDPDPPDDCVLVADPQDPDPDPPDDPPDDQPDPPHPVSVVVVVVVVVVVVCLQAAQDQDDDDDDWAEDDPPDDCSHLVNVQVVCVVVVHDRDFDADPVRDGRDTDYDYSVVVSVVVVVCVVPGDGRPHPNDPPPPDDDD

Nearest PDB structures (foldseek):
  5u4q-assembly1_B  TM=7.453E-01  e=1.347E-08  Klebsiella pneumoniae
  6zld-assembly1_A  TM=6.876E-01  e=4.070E-06  Bacillus cereus HuA2-4
  7apr-assembly3_G-3  TM=3.046E-01  e=4.632E+00  Staphylococcus aureus subsp. aureus COL

Solvent-accessible surface area (backbone atoms only — not comparable to full-atom values): 11981 Å² total; per-residue (Å²): 138,84,84,77,85,90,71,77,79,83,69,69,37,96,85,40,54,66,43,79,36,74,47,26,86,40,59,72,38,38,55,42,50,57,49,41,49,74,66,51,24,29,70,47,70,41,68,75,97,65,82,85,63,66,73,68,74,70,70,70,77,81,70,82,76,93,66,83,83,82,56,96,83,58,85,73,91,77,57,92,43,73,64,51,41,54,56,49,49,50,53,55,54,50,52,49,45,17,39,55,63,31,43,60,81,87,88,83,87,78,66,51,71,42,56,91,78,48,64,77,87,37,69,70,47,48,48,53,54,28,57,77,66,74,43,85,74,85,79,63,65,44,101,80,78,43,74,69,76,78,66,75,42,53,48,69,59,55,42,51,50,52,51,52,49,62,78,65,59,61,80,41,87,31,82,50,51,74,87,74,81,82,86,82,135